Protein AF-0000000087668277 (afdb_homodimer)

Sequence (292 aa):
MLRWLLLSGVVLASAGPAYSAGRYYCAVDDGNVKLSLDVGFEEAAARKLNHFRGALIAKAAAVPSGFKTLMLDSSQLAHYWSYDGDLRLEVFARGEDQDAGKSFDLIIMSSAKDGTAPMSGSYVLTFDVPDAKPLELKGPLTCSVKMLRWLLLSGVVLASAGPAYSAGRYYCAVDDGNVKLSLDVGFEEAAARKLNHFRGALIAKAAAVPSGFKTLMLDSSQLAHYWSYDGDLRLEVFARGEDQDAGKSFDLIIMSSAKDGTAPMSGSYVLTFDVPDAKPLELKGPLTCSVK

Radius of gyration: 23.77 Å; Cα contacts (8 Å, |Δi|>4): 663; chains: 2; bounding box: 94×80×47 Å

Nearest PDB structures (foldseek):
  3szi-assembly4_G  TM=4.503E-01  e=4.150E-02  Shewanella denitrificans OS217
  3t2x-assembly1_B  TM=4.466E-01  e=5.123E-02  Shewanella denitrificans OS217
  3szi-assembly1_B  TM=4.646E-01  e=6.323E-02  Shewanella denitrificans OS217
  3szi-assembly4_G  TM=4.484E-01  e=4.280E-02  Shewanella denitrificans OS217
  3t2x-assembly1_B  TM=4.466E-01  e=4.510E-02  Shewanella denitrificans OS217

Structure (mmCIF, N/CA/C/O backbone):
data_AF-0000000087668277-model_v1
#
loop_
_entity.id
_entity.type
_entity.pdbx_description
1 polymer 'Uncharacterized protein'
#
loop_
_atom_site.group_PDB
_atom_site.id
_atom_site.type_symbol
_atom_site.label_atom_id
_atom_site.label_alt_id
_atom_site.label_comp_id
_atom_site.label_asym_id
_atom_site.label_entity_id
_atom_site.label_seq_id
_atom_site.pdbx_PDB_ins_code
_atom_site.Cartn_x
_atom_site.Cartn_y
_atom_site.Cartn_z
_atom_site.occupancy
_atom_site.B_iso_or_equiv
_atom_site.auth_seq_id
_atom_site.auth_comp_id
_atom_site.auth_asym_id
_atom_site.auth_atom_id
_atom_site.pdbx_PDB_model_num
ATOM 1 N N . MET A 1 1 ? 47.906 41.312 18.438 1 30.83 1 MET A N 1
ATOM 2 C CA . MET A 1 1 ? 46.938 41 17.375 1 30.83 1 MET A CA 1
ATOM 3 C C . MET A 1 1 ? 46.031 39.875 17.797 1 30.83 1 MET A C 1
ATOM 5 O O . MET A 1 1 ? 46.5 38.812 18.203 1 30.83 1 MET A O 1
ATOM 9 N N . LEU A 1 2 ? 44.875 40.219 18.375 1 35.84 2 LEU A N 1
ATOM 10 C CA . LEU A 1 2 ? 43.844 39.375 18.938 1 35.84 2 LEU A CA 1
ATOM 11 C C . LEU A 1 2 ? 43.25 38.469 17.875 1 35.84 2 LEU A C 1
ATOM 13 O O . LEU A 1 2 ? 42.812 38.938 16.828 1 35.84 2 LEU A O 1
ATOM 17 N N . ARG A 1 3 ? 43.812 37.188 17.656 1 43.59 3 ARG A N 1
ATOM 18 C CA . ARG A 1 3 ? 43.312 36.094 16.828 1 43.59 3 ARG A CA 1
ATOM 19 C C . ARG A 1 3 ? 41.844 35.875 17.078 1 43.59 3 ARG A C 1
ATOM 21 O O . ARG A 1 3 ? 41.438 35.531 18.188 1 43.59 3 ARG A O 1
ATOM 28 N N . TRP A 1 4 ? 40.906 36.656 16.453 1 35.38 4 TRP A N 1
ATOM 29 C CA . TRP A 1 4 ? 39.469 36.438 16.438 1 35.38 4 TRP A CA 1
ATOM 30 C C . TRP A 1 4 ? 39.125 34.969 16.156 1 35.38 4 TRP A C 1
ATOM 32 O O . TRP A 1 4 ? 39.531 34.438 15.109 1 35.38 4 TRP A O 1
ATOM 42 N N . LEU A 1 5 ? 39 34.156 17.172 1 40.38 5 LEU A N 1
ATOM 43 C CA . LEU A 1 5 ? 38.531 32.781 17.109 1 40.38 5 LEU A CA 1
ATOM 44 C C . LEU A 1 5 ? 37.125 32.719 16.516 1 40.38 5 LEU A C 1
ATOM 46 O O . LEU A 1 5 ? 36.188 33.281 17.062 1 40.38 5 LEU A O 1
ATOM 50 N N . LEU A 1 6 ? 36.969 32.781 15.211 1 40.5 6 LEU A N 1
ATOM 51 C CA . LEU A 1 6 ? 35.688 32.562 14.508 1 40.5 6 LEU A CA 1
ATOM 52 C C . LEU A 1 6 ? 35.062 31.25 14.914 1 40.5 6 LEU A C 1
ATOM 54 O O . LEU A 1 6 ? 35.625 30.172 14.734 1 40.5 6 LEU A O 1
ATOM 58 N N . LEU A 1 7 ? 34.25 31.266 15.992 1 40.28 7 LEU A N 1
ATOM 59 C CA . LEU A 1 7 ? 33.406 30.156 16.406 1 40.28 7 LEU A CA 1
ATOM 60 C C . LEU A 1 7 ? 32.406 29.812 15.32 1 40.28 7 LEU A C 1
ATOM 62 O O . LEU A 1 7 ? 31.547 30.625 14.969 1 40.28 7 LEU A O 1
ATOM 66 N N . SER A 1 8 ? 32.781 29.109 14.273 1 40.22 8 SER A N 1
ATOM 67 C CA . SER A 1 8 ? 31.859 28.547 13.273 1 40.22 8 SER A CA 1
ATOM 68 C C . SER A 1 8 ? 30.75 27.734 13.93 1 40.22 8 SER A C 1
ATOM 70 O O . SER A 1 8 ? 31.031 26.766 14.633 1 40.22 8 SER A O 1
ATOM 72 N N . GLY A 1 9 ? 29.703 28.344 14.445 1 39.03 9 GLY A N 1
ATOM 73 C CA . GLY A 1 9 ? 28.531 27.656 14.953 1 39.03 9 GLY A CA 1
ATOM 74 C C . GLY A 1 9 ? 27.922 26.688 13.953 1 39.03 9 GLY A C 1
ATOM 75 O O . GLY A 1 9 ? 27.547 27.094 12.852 1 39.03 9 GLY A O 1
ATOM 76 N N . VAL A 1 10 ? 28.297 25.406 13.953 1 40.84 10 VAL A N 1
ATOM 77 C CA . VAL A 1 10 ? 27.688 24.312 13.195 1 40.84 10 VAL A CA 1
ATOM 78 C C . VAL A 1 10 ? 26.188 24.281 13.445 1 40.84 10 VAL A C 1
ATOM 80 O O . VAL A 1 10 ? 25.734 24.062 14.57 1 40.84 10 VAL A O 1
ATOM 83 N N . VAL A 1 11 ? 25.422 25.141 12.781 1 42.03 11 VAL A N 1
ATOM 84 C CA . VAL A 1 11 ? 23.969 25.016 12.812 1 42.03 11 VAL A CA 1
ATOM 85 C C . VAL A 1 11 ? 23.562 23.578 12.516 1 42.03 11 VAL A C 1
ATOM 87 O O . VAL A 1 11 ? 23.828 23.062 11.422 1 42.03 11 VAL A O 1
ATOM 90 N N . LEU A 1 12 ? 23.375 22.75 13.586 1 39.91 12 LEU A N 1
ATOM 91 C CA . LEU A 1 12 ? 22.75 21.438 13.477 1 39.91 12 LEU A CA 1
ATOM 92 C C . LEU A 1 12 ? 21.312 21.562 12.977 1 39.91 12 LEU A C 1
ATOM 94 O O . LEU A 1 12 ? 20.438 22.016 13.711 1 39.91 12 LEU A O 1
ATOM 98 N N . ALA A 1 13 ? 21.062 21.906 11.734 1 37.22 13 ALA A N 1
ATOM 99 C CA . ALA A 1 13 ? 19.734 21.766 11.172 1 37.22 13 ALA A CA 1
ATOM 100 C C . ALA A 1 13 ? 19.109 20.422 11.562 1 37.22 13 ALA A C 1
ATOM 102 O O . ALA A 1 13 ? 19.672 19.359 11.297 1 37.22 13 ALA A O 1
ATOM 103 N N . SER A 1 14 ? 18.328 20.406 12.625 1 30.69 14 SER A N 1
ATOM 104 C CA . SER A 1 14 ? 17.562 19.234 13.047 1 30.69 14 SER A CA 1
ATOM 105 C C . SER A 1 14 ? 16.797 18.609 11.883 1 30.69 14 SER A C 1
ATOM 107 O O . SER A 1 14 ? 15.992 19.281 11.242 1 30.69 14 SER A O 1
ATOM 109 N N . ALA A 1 15 ? 17.438 17.844 11.016 1 36.59 15 ALA A N 1
ATOM 110 C CA . ALA A 1 15 ? 16.75 17.062 10 1 36.59 15 ALA A CA 1
ATOM 111 C C . ALA A 1 15 ? 15.5 16.391 10.578 1 36.59 15 ALA A C 1
ATOM 113 O O . ALA A 1 15 ? 15.578 15.734 11.617 1 36.59 15 ALA A O 1
ATOM 114 N N . GLY A 1 16 ? 14.398 16.969 10.523 1 34.5 16 GLY A N 1
ATOM 115 C CA . GLY A 1 16 ? 13.164 16.297 10.875 1 34.5 16 GLY A CA 1
ATOM 116 C C . GLY A 1 16 ? 13.18 14.805 10.562 1 34.5 16 GLY A C 1
ATOM 117 O O . GLY A 1 16 ? 14.047 14.336 9.82 1 34.5 16 GLY A O 1
ATOM 118 N N . PRO A 1 17 ? 12.633 13.984 11.312 1 35.31 17 PRO A N 1
ATOM 119 C CA . PRO A 1 17 ? 12.68 12.539 11.078 1 35.31 17 PRO A CA 1
ATOM 120 C C . PRO A 1 17 ? 12.57 12.18 9.594 1 35.31 17 PRO A C 1
ATOM 122 O O . PRO A 1 17 ? 11.57 12.5 8.945 1 35.31 17 PRO A O 1
ATOM 125 N N . ALA A 1 18 ? 13.648 12.352 8.812 1 40.97 18 ALA A N 1
ATOM 126 C CA . ALA A 1 18 ? 13.766 11.836 7.453 1 40.97 18 ALA A CA 1
ATOM 127 C C . ALA A 1 18 ? 13.219 10.414 7.352 1 40.97 18 ALA A C 1
ATOM 129 O O . ALA A 1 18 ? 13.664 9.523 8.07 1 40.97 18 ALA A O 1
ATOM 130 N N . TYR A 1 19 ? 11.961 10.234 7.227 1 44.16 19 TYR A N 1
ATOM 131 C CA . TYR A 1 19 ? 11.555 8.875 6.895 1 44.16 19 TYR A CA 1
ATOM 132 C C . TYR A 1 19 ? 12.5 8.258 5.871 1 44.16 19 TYR A C 1
ATOM 134 O O . TYR A 1 19 ? 12.867 8.906 4.887 1 44.16 19 TYR A O 1
ATOM 142 N N . SER A 1 20 ? 13.625 7.84 6.219 1 47.94 20 SER A N 1
ATOM 143 C CA . SER A 1 20 ? 14.68 7.262 5.395 1 47.94 20 SER A CA 1
ATOM 144 C C . SER A 1 20 ? 14.117 6.672 4.105 1 47.94 20 SER A C 1
ATOM 146 O O . SER A 1 20 ? 13.047 6.055 4.117 1 47.94 20 SER A O 1
ATOM 148 N N . ALA A 1 21 ? 14.359 7.238 2.918 1 58.09 21 ALA A N 1
ATOM 149 C CA . ALA A 1 21 ? 14.289 6.641 1.588 1 58.09 21 ALA A CA 1
ATOM 150 C C . ALA A 1 21 ? 14.703 5.172 1.622 1 58.09 21 ALA A C 1
ATOM 152 O O . ALA A 1 21 ? 15.859 4.859 1.91 1 58.09 21 ALA A O 1
ATOM 153 N N . GLY A 1 22 ? 13.844 4.219 2.107 1 76.25 22 GLY A N 1
ATOM 154 C CA . GLY A 1 22 ? 14.328 2.865 2.34 1 76.25 22 GLY A CA 1
ATOM 155 C C . GLY A 1 22 ? 14.391 2.031 1.075 1 76.25 22 GLY A C 1
ATOM 156 O O . GLY A 1 22 ? 13.633 2.26 0.133 1 76.25 22 GLY A O 1
ATOM 157 N N . ARG A 1 23 ? 15.617 1.559 0.802 1 88.25 23 ARG A N 1
ATOM 158 C CA . ARG A 1 23 ? 15.766 0.479 -0.168 1 88.25 23 ARG A CA 1
ATOM 159 C C . ARG A 1 23 ? 15.586 -0.882 0.494 1 88.25 23 ARG A C 1
ATOM 161 O O . ARG A 1 23 ? 16.219 -1.169 1.517 1 88.25 23 ARG A O 1
ATOM 168 N N . TYR A 1 24 ? 14.648 -1.627 -0.071 1 92.88 24 TYR A N 1
ATOM 169 C CA . TYR A 1 24 ? 14.328 -2.932 0.493 1 92.88 24 TYR A CA 1
ATOM 170 C C . TYR A 1 24 ? 14.805 -4.055 -0.424 1 92.88 24 TYR A C 1
ATOM 172 O O . TYR A 1 24 ? 14.727 -3.938 -1.648 1 92.88 24 TYR A O 1
ATOM 180 N N . TYR A 1 25 ? 15.32 -5.082 0.207 1 95.75 25 TYR A N 1
ATOM 181 C CA . TYR A 1 25 ? 15.625 -6.336 -0.478 1 95.75 25 TYR A CA 1
ATOM 182 C C . TYR A 1 25 ? 14.836 -7.492 0.125 1 95.75 25 TYR A C 1
ATOM 184 O O . TYR A 1 25 ? 14.867 -7.703 1.34 1 95.75 25 TYR A O 1
ATOM 192 N N . CYS A 1 26 ? 14.125 -8.211 -0.672 1 97.25 26 CYS A N 1
ATOM 193 C CA . CYS A 1 26 ? 13.344 -9.352 -0.212 1 97.25 26 CYS A CA 1
ATOM 194 C C . CYS A 1 26 ? 13.727 -10.617 -0.972 1 97.25 26 CYS A C 1
ATOM 196 O O . CYS A 1 26 ? 13.977 -10.57 -2.178 1 97.25 26 CYS A O 1
ATOM 198 N N . ALA A 1 27 ? 13.68 -11.719 -0.244 1 98.25 27 ALA A N 1
ATOM 199 C CA . ALA A 1 27 ? 14.078 -12.945 -0.922 1 98.25 27 ALA A CA 1
ATOM 200 C C . ALA A 1 27 ? 13.469 -14.172 -0.246 1 98.25 27 ALA A C 1
ATOM 202 O O . ALA A 1 27 ? 13.211 -14.156 0.959 1 98.25 27 ALA A O 1
ATOM 203 N N . VAL A 1 28 ? 13.289 -15.18 -1.028 1 98.5 28 VAL A N 1
ATOM 204 C CA . VAL A 1 28 ? 12.906 -16.516 -0.564 1 98.5 28 VAL A CA 1
ATOM 205 C C . VAL A 1 28 ? 13.359 -17.562 -1.574 1 98.5 28 VAL A C 1
ATOM 207 O O . VAL A 1 28 ? 13.391 -17.297 -2.779 1 98.5 28 VAL A O 1
ATOM 210 N N . ASP A 1 29 ? 13.758 -18.688 -1.196 1 98.56 29 ASP A N 1
ATOM 211 C CA . ASP A 1 29 ? 13.984 -19.922 -1.945 1 98.56 29 ASP A CA 1
ATOM 212 C C . ASP A 1 29 ? 13.422 -21.125 -1.204 1 98.56 29 ASP A C 1
ATOM 214 O O . ASP A 1 29 ? 14.102 -21.719 -0.365 1 98.56 29 ASP A O 1
ATOM 218 N N . ASP A 1 30 ? 12.188 -21.422 -1.517 1 98.5 30 ASP A N 1
ATOM 219 C CA . ASP A 1 30 ? 11.516 -22.531 -0.832 1 98.5 30 ASP A CA 1
ATOM 220 C C . ASP A 1 30 ? 11.031 -23.578 -1.826 1 98.5 30 ASP A C 1
ATOM 222 O O . ASP A 1 30 ? 11.555 -23.672 -2.938 1 98.5 30 ASP A O 1
ATOM 226 N N . GLY A 1 31 ? 10.172 -24.422 -1.422 1 98.12 31 GLY A N 1
ATOM 227 C CA . GLY A 1 31 ? 9.703 -25.5 -2.273 1 98.12 31 GLY A CA 1
ATOM 228 C C . GLY A 1 31 ? 8.844 -25.016 -3.428 1 98.12 31 GLY A C 1
ATOM 229 O O . GLY A 1 31 ? 8.641 -25.75 -4.398 1 98.12 31 GLY A O 1
ATOM 230 N N . ASN A 1 32 ? 8.406 -23.766 -3.309 1 98.5 32 ASN A N 1
ATOM 231 C CA . ASN A 1 32 ? 7.477 -23.234 -4.301 1 98.5 32 ASN A CA 1
ATOM 232 C C . ASN A 1 32 ? 8.172 -22.297 -5.281 1 98.5 32 ASN A C 1
ATOM 234 O O . ASN A 1 32 ? 7.91 -22.344 -6.484 1 98.5 32 ASN A O 1
ATOM 238 N 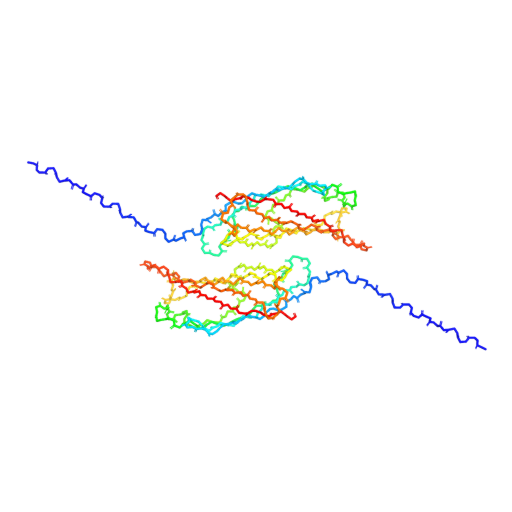N . VAL A 1 33 ? 9.016 -21.484 -4.734 1 98.62 33 VAL A N 1
ATOM 239 C CA . VAL A 1 33 ? 9.539 -20.438 -5.602 1 98.62 33 VAL A CA 1
ATOM 240 C C . VAL A 1 33 ? 10.969 -20.094 -5.184 1 98.62 33 VAL A C 1
ATOM 242 O O . VAL A 1 33 ? 11.383 -20.391 -4.062 1 98.62 33 VAL A O 1
ATOM 245 N N . LYS A 1 34 ? 11.734 -19.547 -6.074 1 98.81 34 LYS A N 1
ATOM 246 C CA . LYS A 1 34 ? 12.867 -18.672 -5.832 1 98.81 34 LYS A CA 1
ATOM 247 C C . LYS A 1 34 ? 12.547 -17.234 -6.242 1 98.81 34 LYS A C 1
ATOM 249 O O . LYS A 1 34 ? 12.164 -16.984 -7.387 1 98.81 34 LYS A O 1
ATOM 254 N N . LEU A 1 35 ? 12.656 -16.25 -5.336 1 98.81 35 LEU A N 1
ATOM 255 C CA . LEU A 1 35 ? 12.219 -14.883 -5.551 1 98.81 35 LEU A CA 1
ATOM 256 C C . LEU A 1 35 ? 13.234 -13.898 -4.98 1 98.81 35 LEU A C 1
ATOM 258 O O . LEU A 1 35 ? 13.742 -14.086 -3.869 1 98.81 35 LEU A O 1
ATOM 262 N N . SER A 1 36 ? 13.57 -12.961 -5.727 1 98.62 36 SER A N 1
ATOM 263 C CA . SER A 1 36 ? 14.375 -11.82 -5.285 1 98.62 36 SER A CA 1
ATOM 264 C C . SER A 1 36 ? 13.789 -10.508 -5.77 1 98.62 36 SER A C 1
ATOM 266 O O . SER A 1 36 ? 13.477 -10.352 -6.953 1 98.62 36 SER A O 1
ATOM 268 N N . LEU A 1 37 ? 13.617 -9.578 -4.848 1 98.38 37 LEU A N 1
ATOM 269 C CA . LEU A 1 37 ? 13.086 -8.25 -5.168 1 98.38 37 LEU A CA 1
ATOM 270 C C . LEU A 1 37 ? 13.984 -7.156 -4.602 1 98.38 37 LEU A C 1
ATOM 272 O O . LEU A 1 37 ? 14.508 -7.289 -3.49 1 98.38 37 LEU A O 1
ATOM 276 N N . ASP A 1 38 ? 14.156 -6.152 -5.332 1 97.5 38 ASP A N 1
ATOM 277 C CA . ASP A 1 38 ? 14.82 -4.91 -4.949 1 97.5 38 ASP A CA 1
ATOM 278 C C . ASP A 1 38 ? 13.922 -3.701 -5.203 1 97.5 38 ASP A C 1
ATOM 280 O O . ASP A 1 38 ? 13.539 -3.436 -6.348 1 97.5 38 ASP A O 1
ATOM 284 N N . VAL A 1 39 ? 13.578 -2.973 -4.113 1 95.94 39 VAL A N 1
ATOM 285 C CA . VAL A 1 39 ? 12.625 -1.873 -4.25 1 95.94 39 VAL A CA 1
ATOM 286 C C . VAL A 1 39 ? 13.094 -0.678 -3.424 1 95.94 39 VAL A C 1
ATOM 288 O O . VAL A 1 39 ? 13.586 -0.845 -2.305 1 95.94 39 VAL A O 1
ATOM 291 N N . GLY A 1 40 ? 12.938 0.465 -3.959 1 93.44 40 GLY A N 1
ATOM 292 C CA . GLY A 1 40 ? 13.367 1.686 -3.295 1 93.44 40 GLY A CA 1
ATOM 293 C C . GLY A 1 40 ? 12.352 2.809 -3.402 1 93.44 40 GLY A C 1
ATOM 294 O O . GLY A 1 40 ? 11.609 2.891 -4.383 1 93.44 40 GLY A O 1
ATOM 295 N N . PHE A 1 41 ? 12.32 3.646 -2.389 1 91.06 41 PHE A N 1
ATOM 296 C CA . PHE A 1 41 ? 11.367 4.746 -2.318 1 91.06 41 PHE A CA 1
ATOM 297 C C . PHE A 1 41 ? 12.07 6.062 -2.027 1 91.06 41 PHE A C 1
ATOM 299 O O . PHE A 1 41 ? 13.125 6.078 -1.384 1 91.06 41 PHE A O 1
ATOM 306 N N . GLU A 1 42 ? 11.414 7.094 -2.518 1 85.56 42 GLU A N 1
ATOM 307 C CA . GLU A 1 42 ? 11.898 8.43 -2.178 1 85.56 42 GLU A CA 1
ATOM 308 C C . GLU A 1 42 ? 11.617 8.758 -0.715 1 85.56 42 GLU A C 1
ATOM 310 O O . GLU A 1 42 ? 10.672 8.234 -0.122 1 85.56 42 GLU A O 1
ATOM 315 N N . GLU A 1 43 ? 12.406 9.633 -0.148 1 74.94 43 GLU A N 1
ATOM 316 C CA . GLU A 1 43 ? 12.25 10.062 1.239 1 74.94 43 GLU A CA 1
ATOM 317 C C . GLU A 1 43 ? 11.133 11.086 1.377 1 74.94 43 GLU A C 1
ATOM 319 O O . GLU A 1 43 ? 10.555 11.234 2.455 1 74.94 43 GLU A O 1
ATOM 324 N N . ALA A 1 44 ? 10.766 11.641 0.292 1 71.06 44 ALA A N 1
ATOM 325 C CA . ALA A 1 44 ? 9.805 12.742 0.326 1 71.06 44 ALA A CA 1
ATOM 326 C C . ALA A 1 44 ? 8.414 12.242 0.699 1 71.06 44 ALA A C 1
ATOM 328 O O . ALA A 1 44 ? 8.156 11.031 0.703 1 71.06 44 ALA A O 1
ATOM 329 N N . ALA A 1 45 ? 7.703 13.328 1.108 1 67.19 45 ALA A N 1
ATOM 330 C CA . ALA A 1 45 ? 6.273 13.055 1.266 1 67.19 45 ALA A CA 1
ATOM 331 C C . ALA A 1 45 ? 5.703 12.391 0.019 1 67.19 45 ALA A C 1
ATOM 333 O O . ALA A 1 45 ? 6.301 12.445 -1.057 1 67.19 45 ALA A O 1
ATOM 334 N N . ALA A 1 46 ? 4.828 11.359 0.152 1 70.88 46 ALA A N 1
ATOM 335 C CA . ALA A 1 46 ? 4.117 10.625 -0.891 1 70.88 46 ALA A CA 1
ATOM 336 C C . ALA A 1 46 ? 4.816 9.305 -1.204 1 70.88 46 ALA A C 1
ATOM 338 O O . ALA A 1 46 ? 4.258 8.445 -1.89 1 70.88 46 ALA A O 1
ATOM 339 N N . ARG A 1 47 ? 6.184 9.266 -0.729 1 80.56 47 ARG A N 1
ATOM 340 C CA . ARG A 1 47 ? 6.926 8.008 -0.76 1 80.56 47 ARG A CA 1
ATOM 341 C C . ARG A 1 47 ? 6.809 7.336 -2.125 1 80.56 47 ARG A C 1
ATOM 343 O O . ARG A 1 47 ? 6.473 6.152 -2.215 1 80.56 47 ARG A O 1
ATOM 350 N N . LYS A 1 48 ? 7.273 8.07 -3.158 1 85.75 48 LYS A N 1
ATOM 351 C CA . LYS A 1 48 ? 7.211 7.633 -4.547 1 85.75 48 LYS A CA 1
ATOM 352 C C . LYS A 1 48 ? 8.234 6.535 -4.824 1 85.75 48 LYS A C 1
ATOM 354 O O . LYS A 1 48 ? 9.352 6.57 -4.285 1 85.75 48 LYS A O 1
ATOM 359 N N . LEU A 1 49 ? 7.887 5.656 -5.609 1 90.5 49 LEU A N 1
ATOM 360 C CA . LEU A 1 49 ? 8.773 4.598 -6.066 1 90.5 49 LEU A CA 1
ATOM 361 C C . LEU A 1 49 ? 9.969 5.18 -6.82 1 90.5 49 LEU A C 1
ATOM 363 O O . LEU A 1 49 ? 9.805 6.062 -7.664 1 90.5 49 LEU A O 1
ATOM 367 N N . ASN A 1 50 ? 11.148 4.77 -6.508 1 90.5 50 ASN A N 1
ATOM 368 C CA . ASN A 1 50 ? 12.289 5.258 -7.266 1 90.5 50 ASN A CA 1
ATOM 369 C C . ASN A 1 50 ? 13.016 4.117 -7.98 1 90.5 50 ASN A C 1
ATOM 371 O O . ASN A 1 50 ? 13.82 4.355 -8.883 1 90.5 50 ASN A O 1
ATOM 375 N N . HIS A 1 51 ? 12.711 2.945 -7.508 1 92.5 51 HIS A N 1
ATOM 376 C CA . HIS A 1 51 ? 13.391 1.786 -8.07 1 92.5 51 HIS A CA 1
ATOM 377 C C . HIS A 1 51 ? 12.602 0.506 -7.816 1 92.5 51 HIS A C 1
ATOM 379 O O . HIS A 1 51 ? 12.047 0.316 -6.73 1 92.5 51 HIS A O 1
ATOM 385 N N . PHE A 1 52 ? 12.609 -0.33 -8.867 1 97.69 52 PHE A N 1
ATOM 386 C CA . PHE A 1 52 ? 12.07 -1.668 -8.648 1 97.69 52 PHE A CA 1
ATOM 387 C C . PHE A 1 52 ? 12.641 -2.652 -9.656 1 97.69 52 PHE A C 1
ATOM 389 O O . PHE A 1 52 ? 12.578 -2.418 -10.867 1 97.69 52 PHE A O 1
ATOM 396 N N . ARG A 1 53 ? 13.117 -3.736 -9.125 1 98.19 53 ARG A N 1
ATOM 397 C CA . ARG A 1 53 ? 13.586 -4.859 -9.938 1 98.19 53 ARG A CA 1
ATOM 398 C C . ARG A 1 53 ? 13.43 -6.176 -9.18 1 98.19 53 ARG A C 1
ATOM 400 O O . ARG A 1 53 ? 13.477 -6.203 -7.949 1 98.19 53 ARG A O 1
ATOM 407 N N . GLY A 1 54 ? 13.258 -7.266 -9.93 1 98.5 54 GLY A N 1
ATOM 408 C CA . GLY A 1 54 ? 13.18 -8.562 -9.281 1 98.5 54 GLY A CA 1
ATOM 409 C C . GLY A 1 54 ? 13.242 -9.727 -10.258 1 98.5 54 GLY A C 1
ATOM 410 O O . GLY A 1 54 ? 13.297 -9.523 -11.469 1 98.5 54 GLY A O 1
ATOM 411 N N . ALA A 1 55 ? 13.352 -10.875 -9.695 1 98.62 55 ALA A N 1
ATOM 412 C CA . ALA A 1 55 ? 13.305 -12.133 -10.438 1 98.62 55 ALA A CA 1
ATOM 413 C C . ALA A 1 55 ? 12.508 -13.195 -9.672 1 98.62 55 ALA A C 1
ATOM 415 O O . ALA A 1 55 ? 12.547 -13.242 -8.445 1 98.62 55 ALA A O 1
ATOM 416 N N . LEU A 1 56 ? 11.82 -13.992 -10.438 1 98.62 56 LEU A N 1
ATOM 417 C CA . LEU A 1 56 ? 10.992 -15.062 -9.875 1 98.62 56 LEU A CA 1
ATOM 418 C C . LEU A 1 56 ? 11.133 -16.344 -10.688 1 98.62 56 LEU A C 1
ATOM 420 O O . LEU A 1 56 ? 11.039 -16.312 -11.922 1 98.62 56 LEU A O 1
ATOM 424 N N . ILE A 1 57 ? 11.406 -17.406 -10.031 1 98.62 57 ILE A N 1
ATOM 425 C CA . ILE A 1 57 ? 11.32 -18.75 -10.586 1 98.62 57 ILE A CA 1
ATOM 426 C C . ILE A 1 57 ? 10.242 -19.547 -9.852 1 98.62 57 ILE A C 1
ATOM 428 O O . ILE A 1 57 ? 10.344 -19.766 -8.641 1 98.62 57 ILE A O 1
ATOM 432 N N . ALA A 1 58 ? 9.258 -19.906 -10.5 1 98.25 58 ALA A N 1
ATOM 433 C CA . ALA A 1 58 ? 8.219 -20.781 -9.938 1 98.25 58 ALA A CA 1
ATOM 434 C C . ALA A 1 58 ? 8.539 -22.25 -10.195 1 98.25 58 ALA A C 1
ATOM 436 O O . ALA A 1 58 ? 8.781 -22.641 -11.336 1 98.25 58 ALA A O 1
ATOM 437 N N . LYS A 1 59 ? 8.336 -23.094 -9.211 1 98.06 59 LYS A N 1
ATOM 438 C CA . LYS A 1 59 ? 8.883 -24.438 -9.297 1 98.06 59 LYS A CA 1
ATOM 439 C C . LYS A 1 59 ? 7.789 -25.469 -9.57 1 98.06 59 LYS A C 1
ATOM 441 O O . LYS A 1 59 ? 8.07 -26.594 -9.992 1 98.06 59 LYS A O 1
ATOM 446 N N . ALA A 1 60 ? 6.613 -25.125 -9.25 1 95.06 60 ALA A N 1
ATOM 447 C CA . ALA A 1 60 ? 5.52 -26.078 -9.406 1 95.06 60 ALA A CA 1
ATOM 448 C C . ALA A 1 60 ? 5.316 -26.438 -10.875 1 95.06 60 ALA A C 1
ATOM 450 O O . ALA A 1 60 ? 5.387 -25.578 -11.75 1 95.06 60 ALA A O 1
ATOM 451 N N . ALA A 1 61 ? 4.961 -27.703 -11.133 1 93.5 61 ALA A N 1
ATOM 452 C CA . ALA A 1 61 ? 4.773 -28.219 -12.484 1 93.5 61 ALA A CA 1
ATOM 453 C C . ALA A 1 61 ? 3.551 -27.578 -13.148 1 93.5 61 ALA A C 1
ATOM 455 O O . ALA A 1 61 ? 3.523 -27.391 -14.367 1 93.5 61 ALA A O 1
ATOM 456 N N . ALA A 1 62 ? 2.619 -27.188 -12.32 1 93.06 62 ALA A N 1
ATOM 457 C CA . ALA A 1 62 ? 1.339 -26.688 -12.82 1 93.06 62 ALA A CA 1
ATOM 458 C C . ALA A 1 62 ? 1.454 -25.25 -13.305 1 93.06 62 ALA A C 1
ATOM 460 O O . ALA A 1 62 ? 0.546 -24.734 -13.961 1 93.06 62 ALA A O 1
ATOM 461 N N . VAL A 1 63 ? 2.574 -24.625 -13.102 1 94.25 63 VAL A N 1
ATOM 462 C CA . VAL A 1 63 ? 2.768 -23.234 -13.508 1 94.25 63 VAL A CA 1
ATOM 463 C C . VAL A 1 63 ? 2.904 -23.156 -15.023 1 94.25 63 VAL A C 1
ATOM 465 O O . VAL A 1 63 ? 3.66 -23.922 -15.625 1 94.25 63 VAL A O 1
ATOM 468 N N . PRO A 1 64 ? 2.146 -22.234 -15.602 1 92.06 64 PRO A N 1
ATOM 469 C CA . PRO A 1 64 ? 2.305 -22.062 -17.047 1 92.06 64 PRO A CA 1
ATOM 470 C C . PRO A 1 64 ? 3.742 -21.75 -17.453 1 92.06 64 PRO A C 1
ATOM 472 O O . PRO A 1 64 ? 4.441 -21.016 -16.734 1 92.06 64 PRO A O 1
ATOM 475 N N . SER A 1 65 ? 4.133 -22.266 -18.609 1 90.81 65 SER A N 1
ATOM 476 C CA . SER A 1 65 ? 5.527 -22.219 -19.016 1 90.81 65 SER A CA 1
ATOM 477 C C . SER A 1 65 ? 6.039 -20.781 -19.109 1 90.81 65 SER A C 1
ATOM 479 O O . SER A 1 65 ? 7.184 -20.5 -18.75 1 90.81 65 SER A O 1
ATOM 481 N N . GLY A 1 66 ? 5.211 -19.812 -19.547 1 92.69 66 GLY A N 1
ATOM 482 C CA . GLY A 1 66 ? 5.613 -18.422 -19.703 1 92.69 66 GLY A CA 1
ATOM 483 C C . GLY A 1 66 ? 5.84 -17.719 -18.375 1 92.69 66 GLY A C 1
ATOM 484 O O . GLY A 1 66 ? 6.414 -16.625 -18.344 1 92.69 66 GLY A O 1
ATOM 485 N N . PHE A 1 67 ? 5.441 -18.391 -17.312 1 95.5 67 PHE A N 1
ATOM 486 C CA . PHE A 1 67 ? 5.543 -17.75 -16 1 95.5 67 PHE A CA 1
ATOM 487 C C . PHE A 1 67 ? 6.555 -18.469 -15.117 1 95.5 67 PHE A C 1
ATOM 489 O O . PHE A 1 67 ? 6.703 -18.141 -13.938 1 95.5 67 PHE A O 1
ATOM 496 N N . LYS A 1 68 ? 7.211 -19.438 -15.664 1 96.31 68 LYS A N 1
ATOM 497 C CA . LYS A 1 68 ? 8.141 -20.234 -14.859 1 96.31 68 LYS A CA 1
ATOM 498 C C . LYS A 1 68 ? 9.328 -19.391 -14.406 1 96.31 68 LYS A C 1
ATOM 500 O O . LYS A 1 68 ? 9.82 -19.547 -13.289 1 96.31 68 LYS A O 1
ATOM 505 N N . THR A 1 69 ? 9.82 -18.562 -15.266 1 96.94 69 THR A N 1
ATOM 506 C CA . THR A 1 69 ? 10.891 -17.625 -14.945 1 96.94 69 THR A CA 1
ATOM 507 C C . THR A 1 69 ? 10.516 -16.203 -15.375 1 96.94 69 THR A C 1
ATOM 509 O O . THR A 1 69 ? 10.273 -15.953 -16.562 1 96.94 69 THR A O 1
ATOM 512 N N . LEU A 1 70 ? 10.523 -15.281 -14.43 1 96.75 70 LEU A N 1
ATOM 513 C CA . LEU A 1 70 ? 10.102 -13.914 -14.695 1 96.75 70 LEU A CA 1
ATOM 514 C C . LEU A 1 70 ? 11.156 -12.914 -14.227 1 96.75 70 LEU A C 1
ATOM 516 O O . LEU A 1 70 ? 11.68 -13.039 -13.117 1 96.75 70 LEU A O 1
ATOM 520 N N . MET A 1 71 ? 11.43 -11.992 -15.133 1 97.69 71 MET A N 1
ATOM 521 C CA . MET A 1 71 ? 12.109 -10.773 -14.719 1 97.69 71 MET A CA 1
ATOM 522 C C . MET A 1 71 ? 11.109 -9.648 -14.484 1 97.69 71 MET A C 1
ATOM 524 O O . MET A 1 71 ? 10.305 -9.336 -15.352 1 97.69 71 MET A O 1
ATOM 528 N N . LEU A 1 72 ? 11.25 -9.125 -13.312 1 98.06 72 LEU A N 1
ATOM 529 C CA . LEU A 1 72 ? 10.242 -8.156 -12.883 1 98.06 72 LEU A CA 1
ATOM 530 C C . LEU A 1 72 ? 10.805 -6.742 -12.898 1 98.06 72 LEU A C 1
ATOM 532 O O . LEU A 1 72 ? 11.961 -6.527 -12.516 1 98.06 72 LEU A O 1
ATOM 536 N N . ASP A 1 73 ? 9.945 -5.906 -13.32 1 97.25 73 ASP A N 1
ATOM 537 C CA . ASP A 1 73 ? 10.32 -4.496 -13.273 1 97.25 73 ASP A CA 1
ATOM 538 C C . ASP A 1 73 ? 9.125 -3.619 -12.914 1 97.25 73 ASP A C 1
ATOM 540 O O . ASP A 1 73 ? 8.055 -4.125 -12.57 1 97.25 73 ASP A O 1
ATOM 544 N N . SER A 1 74 ? 9.32 -2.285 -12.992 1 95.62 74 SER A N 1
ATOM 545 C CA . SER A 1 74 ? 8.344 -1.333 -12.461 1 95.62 74 SER A CA 1
ATOM 546 C C . SER A 1 74 ? 7.043 -1.37 -13.258 1 95.62 74 SER A C 1
ATOM 548 O O . SER A 1 74 ? 5.992 -0.973 -12.758 1 95.62 74 SER A O 1
ATOM 550 N N . SER A 1 75 ? 7.102 -1.791 -14.516 1 94.38 75 SER A N 1
ATOM 551 C CA . SER A 1 75 ? 5.895 -1.831 -15.336 1 94.38 75 SER A CA 1
ATOM 552 C C . SER A 1 75 ? 4.887 -2.838 -14.789 1 94.38 75 SER A C 1
ATOM 554 O O . SER A 1 75 ? 3.689 -2.74 -15.062 1 94.38 75 SER A O 1
ATOM 556 N N . GLN A 1 76 ? 5.387 -3.736 -13.977 1 95.56 76 GLN A N 1
ATOM 557 C CA . GLN A 1 76 ? 4.496 -4.766 -13.445 1 95.56 76 GLN A CA 1
ATOM 558 C C . GLN A 1 76 ? 4.117 -4.469 -12 1 95.56 76 GLN A C 1
ATOM 560 O O . GLN A 1 76 ? 3.281 -5.164 -11.422 1 95.56 76 GLN A O 1
ATOM 565 N N . LEU A 1 77 ? 4.719 -3.549 -11.414 1 95.88 77 LEU A N 1
ATOM 566 C CA . LEU A 1 77 ? 4.395 -3.186 -10.039 1 95.88 77 LEU A CA 1
ATOM 567 C C . LEU A 1 77 ? 3.082 -2.408 -9.984 1 95.88 77 LEU A C 1
ATOM 569 O O . LEU A 1 77 ? 3.062 -1.195 -10.195 1 95.88 77 LEU A O 1
ATOM 573 N N . ALA A 1 78 ? 2.057 -3.078 -9.609 1 93 78 ALA A N 1
ATOM 574 C CA . ALA A 1 78 ? 0.713 -2.508 -9.641 1 93 78 ALA A CA 1
ATOM 575 C C . ALA A 1 78 ? 0.488 -1.563 -8.461 1 93 78 ALA A C 1
ATOM 577 O O . ALA A 1 78 ? -0.083 -0.482 -8.625 1 93 78 ALA A O 1
ATOM 578 N N . HIS A 1 79 ? 0.833 -2.027 -7.289 1 92.06 79 HIS A N 1
ATOM 579 C CA . HIS A 1 79 ? 0.687 -1.227 -6.078 1 92.06 79 HIS A CA 1
ATOM 580 C C . HIS A 1 79 ? 1.88 -1.411 -5.148 1 92.06 79 HIS A C 1
ATOM 582 O O . HIS A 1 79 ? 2.488 -2.482 -5.117 1 92.06 79 HIS A O 1
ATOM 588 N N . TYR A 1 80 ? 2.055 -0.321 -4.332 1 93.44 80 TYR A N 1
ATOM 589 C CA . TYR A 1 80 ? 3.129 -0.386 -3.35 1 93.44 80 TYR A CA 1
ATOM 590 C C . TYR A 1 80 ? 2.842 0.529 -2.166 1 93.44 80 TYR A C 1
ATOM 592 O O . TYR A 1 80 ? 2.121 1.521 -2.301 1 93.44 80 TYR A O 1
ATOM 600 N N . TRP A 1 81 ? 3.465 0.138 -1.13 1 92.19 81 TRP A N 1
ATOM 601 C CA . TRP A 1 81 ? 3.359 0.905 0.107 1 92.19 81 TRP A CA 1
A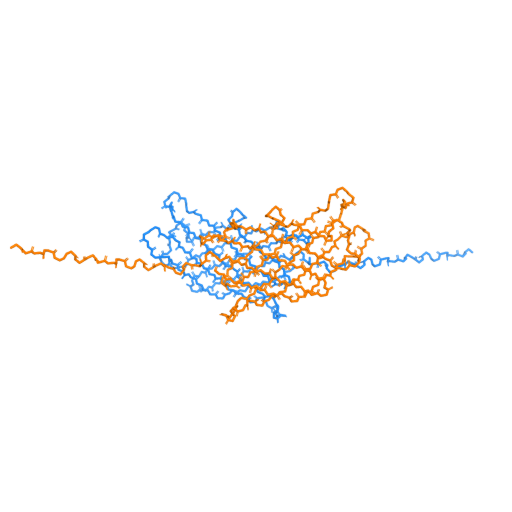TOM 602 C C . TRP A 1 81 ? 4.609 0.728 0.965 1 92.19 81 TRP A C 1
ATOM 604 O O . TRP A 1 81 ? 5.098 -0.392 1.135 1 92.19 81 TRP A O 1
ATOM 614 N N . SER A 1 82 ? 5.086 1.854 1.464 1 90.88 82 SER A N 1
ATOM 615 C CA . SER A 1 82 ? 6.145 1.809 2.467 1 90.88 82 SER A CA 1
ATOM 616 C C . SER A 1 82 ? 5.984 2.924 3.494 1 90.88 82 SER A C 1
ATOM 618 O O . SER A 1 82 ? 5.984 4.105 3.141 1 90.88 82 SER A O 1
ATOM 620 N N . TYR A 1 83 ? 5.82 2.518 4.645 1 90.06 83 TYR A N 1
ATOM 621 C CA . TYR A 1 83 ? 5.746 3.486 5.73 1 90.06 83 TYR A CA 1
ATOM 622 C C . TYR A 1 83 ? 6.043 2.826 7.07 1 90.06 83 TYR A C 1
ATOM 624 O O . TYR A 1 83 ? 5.512 1.755 7.375 1 90.06 83 TYR A O 1
ATOM 632 N N . ASP A 1 84 ? 6.961 3.416 7.875 1 86.56 84 ASP A N 1
ATOM 633 C CA . ASP A 1 84 ? 7.262 3.012 9.242 1 86.56 84 ASP A CA 1
ATOM 634 C C . ASP A 1 84 ? 7.582 1.521 9.32 1 86.56 84 ASP A C 1
ATOM 636 O O . ASP A 1 84 ? 7.043 0.805 10.164 1 86.56 84 ASP A O 1
ATOM 640 N N . GLY A 1 85 ? 8.32 1.022 8.367 1 86.06 85 GLY A N 1
ATOM 641 C CA . GLY A 1 85 ? 8.82 -0.343 8.398 1 86.06 85 GLY A CA 1
ATOM 642 C C . GLY A 1 85 ? 7.859 -1.345 7.785 1 86.06 85 GLY A C 1
ATOM 643 O O . GLY A 1 85 ? 8.125 -2.549 7.785 1 86.06 85 GLY A O 1
ATOM 644 N N . ASP A 1 86 ? 6.766 -0.83 7.363 1 90.5 86 ASP A N 1
ATOM 645 C CA . ASP A 1 86 ? 5.805 -1.682 6.664 1 90.5 86 ASP A CA 1
ATOM 646 C C . ASP A 1 86 ? 6.012 -1.62 5.152 1 90.5 86 ASP A C 1
ATOM 648 O O . ASP A 1 86 ? 6.105 -0.534 4.578 1 90.5 86 ASP A O 1
ATOM 652 N N . LEU A 1 87 ? 6.133 -2.758 4.594 1 93.69 87 LEU A N 1
ATOM 653 C CA . LEU A 1 87 ? 6.297 -2.867 3.146 1 93.69 87 LEU A CA 1
ATOM 654 C C . LEU A 1 87 ? 5.188 -3.721 2.539 1 93.69 87 LEU A C 1
ATOM 656 O O . LEU A 1 87 ? 4.91 -4.82 3.023 1 93.69 87 LEU A O 1
ATOM 660 N N . ARG A 1 88 ? 4.496 -3.191 1.517 1 95.19 88 ARG A N 1
ATOM 661 C CA . ARG A 1 88 ? 3.506 -3.918 0.728 1 95.19 88 ARG A CA 1
ATOM 662 C C . ARG A 1 88 ? 3.768 -3.752 -0.766 1 95.19 88 ARG A C 1
ATOM 664 O O . ARG A 1 88 ? 3.908 -2.631 -1.256 1 95.19 88 ARG A O 1
ATOM 671 N N . LEU A 1 89 ? 3.824 -4.844 -1.436 1 96.62 89 LEU A N 1
ATOM 672 C CA . LEU A 1 89 ? 4.004 -4.828 -2.883 1 96.62 89 LEU A CA 1
ATOM 673 C C . LEU A 1 89 ? 2.982 -5.73 -3.568 1 96.62 89 LEU A C 1
ATOM 675 O O . LEU A 1 89 ? 2.686 -6.82 -3.08 1 96.62 89 LEU A O 1
ATOM 679 N N . GLU A 1 90 ? 2.465 -5.242 -4.652 1 96.38 90 GLU A N 1
ATOM 680 C CA . GLU A 1 90 ? 1.678 -6.082 -5.551 1 96.38 90 GLU A CA 1
ATOM 681 C C . GLU A 1 90 ? 2.223 -6.023 -6.977 1 96.38 90 GLU A C 1
ATOM 683 O O . GLU A 1 90 ? 2.256 -4.957 -7.594 1 96.38 90 GLU A O 1
ATOM 688 N N . VAL A 1 91 ? 2.641 -7.117 -7.48 1 97.19 91 VAL A N 1
ATOM 689 C CA . VAL A 1 91 ? 3.158 -7.254 -8.836 1 97.19 91 VAL A CA 1
ATOM 690 C C . VAL A 1 91 ? 2.176 -8.055 -9.688 1 97.19 91 VAL A C 1
ATOM 692 O O . VAL A 1 91 ? 1.771 -9.156 -9.312 1 97.19 91 VAL A O 1
ATOM 695 N N . PHE A 1 92 ? 1.808 -7.449 -10.76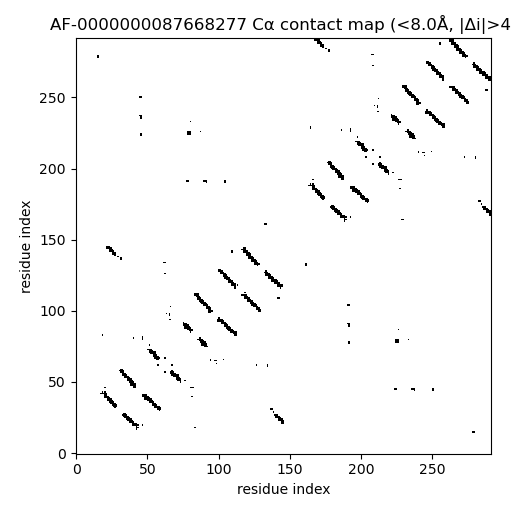6 1 95.62 92 PHE A N 1
ATOM 696 C CA . PHE A 1 92 ? 0.772 -8.062 -11.594 1 95.62 92 PHE A CA 1
ATOM 697 C C . PHE A 1 92 ? 1.13 -7.965 -13.07 1 95.62 92 PHE A C 1
ATOM 699 O O . PHE A 1 92 ? 1.589 -6.918 -13.539 1 95.62 92 PHE A O 1
ATOM 706 N N . ALA A 1 93 ? 0.953 -9.141 -13.742 1 92.69 93 ALA A N 1
ATOM 707 C CA . ALA A 1 93 ? 1.103 -9.062 -15.195 1 92.69 93 ALA A CA 1
ATOM 708 C C . ALA A 1 93 ? 0.208 -10.078 -15.898 1 92.69 93 ALA A C 1
ATOM 710 O O . ALA A 1 93 ? -0.18 -11.094 -15.305 1 92.69 93 ALA A O 1
ATOM 711 N N . ARG A 1 94 ? -0.044 -9.727 -17.109 1 92.56 94 ARG A N 1
ATOM 712 C CA . ARG A 1 94 ? -0.758 -10.641 -18 1 92.56 94 ARG A CA 1
ATOM 713 C C . ARG A 1 94 ? 0.197 -11.312 -18.984 1 92.56 94 ARG A C 1
ATOM 715 O O . ARG A 1 94 ? 1.194 -10.711 -19.391 1 92.56 94 ARG A O 1
ATOM 722 N N . GLY A 1 95 ? -0.177 -12.5 -19.281 1 91.75 95 GLY A N 1
ATOM 723 C CA . GLY A 1 95 ? 0.627 -13.234 -20.25 1 91.75 95 GLY A CA 1
ATOM 724 C C . GLY A 1 95 ? 0.467 -12.719 -21.672 1 91.75 95 GLY A C 1
ATOM 725 O O . GLY A 1 95 ? -0.545 -12.102 -22 1 91.75 95 GLY A O 1
ATOM 726 N N . GLU A 1 96 ? 1.58 -12.953 -22.438 1 88 96 GLU A N 1
ATOM 727 C CA . GLU A 1 96 ? 1.549 -12.633 -23.859 1 88 96 GLU A CA 1
ATOM 728 C C . GLU A 1 96 ? 1.578 -13.898 -24.703 1 88 96 GLU A C 1
ATOM 730 O O . GLU A 1 96 ? 1.859 -14.984 -24.203 1 88 96 GLU A O 1
ATOM 735 N N . ASP A 1 97 ? 1.174 -13.711 -25.906 1 89.25 97 ASP A N 1
ATOM 736 C CA . ASP A 1 97 ? 1.27 -14.75 -26.922 1 89.25 97 ASP A CA 1
ATOM 737 C C . ASP A 1 97 ? 0.583 -16.031 -26.469 1 89.25 97 ASP A C 1
ATOM 739 O O . ASP A 1 97 ? -0.621 -16.047 -26.203 1 89.25 97 ASP A O 1
ATOM 743 N N . GLN A 1 98 ? 1.447 -17.094 -26.25 1 86.31 98 GLN A N 1
ATOM 744 C CA . GLN A 1 98 ? 0.901 -18.406 -25.891 1 86.31 98 GLN A CA 1
ATOM 745 C C . GLN A 1 98 ? 0.253 -18.375 -24.516 1 86.31 98 GLN A C 1
ATOM 747 O O . GLN A 1 98 ? -0.576 -19.219 -24.188 1 86.31 98 GLN A O 1
ATOM 752 N N . ASP A 1 99 ? 0.603 -17.422 -23.75 1 89.75 99 ASP A N 1
ATOM 753 C CA . ASP A 1 99 ? 0.057 -17.312 -22.391 1 89.75 99 ASP A CA 1
ATOM 754 C C . ASP A 1 99 ? -0.992 -16.203 -22.312 1 89.75 99 ASP A C 1
ATOM 756 O O . ASP A 1 99 ? -1.309 -15.719 -21.234 1 89.75 99 ASP A O 1
ATOM 760 N N . ALA A 1 100 ? -1.542 -15.922 -23.516 1 89.56 100 ALA A N 1
ATOM 761 C CA . ALA A 1 100 ? -2.605 -14.922 -23.531 1 89.56 100 ALA A CA 1
ATOM 762 C C . ALA A 1 100 ? -3.781 -15.352 -22.656 1 89.56 100 ALA A C 1
ATOM 764 O O . ALA A 1 100 ? -4.176 -16.516 -22.672 1 89.56 100 ALA A O 1
ATOM 765 N N . GLY A 1 101 ? -4.371 -14.43 -21.844 1 92.31 101 GLY A N 1
ATOM 766 C CA . GLY A 1 101 ? -5.488 -14.711 -20.953 1 92.31 101 GLY A CA 1
ATOM 767 C C . GLY A 1 101 ? -5.051 -15.148 -19.562 1 92.31 101 GLY A C 1
ATOM 768 O O . GLY A 1 101 ? -5.852 -15.156 -18.625 1 92.31 101 GLY A O 1
ATOM 769 N N . LYS A 1 102 ? -3.814 -15.555 -19.469 1 94.81 102 LYS A N 1
ATOM 770 C CA . LYS A 1 102 ? -3.266 -15.945 -18.188 1 94.81 102 LYS A CA 1
ATOM 771 C C . LYS A 1 102 ? -2.648 -14.742 -17.469 1 94.81 102 LYS A C 1
ATOM 773 O O . LYS A 1 102 ? -2.301 -13.75 -18.094 1 94.81 102 LYS A O 1
ATOM 778 N N . SER A 1 103 ? -2.635 -14.805 -16.141 1 95.19 103 SER A N 1
ATOM 779 C CA . SER A 1 103 ? -2.012 -13.734 -15.383 1 95.19 103 SER A CA 1
ATOM 780 C C . SER A 1 103 ? -1.386 -14.266 -14.094 1 95.19 103 SER A C 1
ATOM 782 O O . SER A 1 103 ? -1.675 -15.383 -13.672 1 95.19 103 SER A O 1
ATOM 784 N N . PHE A 1 104 ? -0.546 -13.484 -13.617 1 95.38 104 PHE A N 1
ATOM 785 C CA . PHE A 1 104 ? -0.109 -13.758 -12.258 1 95.38 104 PHE A CA 1
ATOM 786 C C . PHE A 1 104 ? -0.257 -12.516 -11.383 1 95.38 104 PHE A C 1
ATOM 788 O O . PHE A 1 104 ? -0.317 -11.398 -11.891 1 95.38 104 PHE A O 1
ATOM 795 N N . ASP A 1 105 ? -0.352 -12.773 -10.133 1 96.19 105 ASP A N 1
ATOM 796 C CA . ASP A 1 105 ? -0.403 -11.758 -9.078 1 96.19 105 ASP A CA 1
ATOM 797 C C . ASP A 1 105 ? 0.48 -12.148 -7.895 1 96.19 105 ASP A C 1
ATOM 799 O O . ASP A 1 105 ? 0.302 -13.219 -7.309 1 96.19 105 ASP A O 1
ATOM 803 N N . LEU A 1 106 ? 1.411 -11.328 -7.582 1 97.62 106 LEU A N 1
ATOM 804 C CA . LEU A 1 106 ? 2.322 -11.539 -6.465 1 97.62 106 LEU A CA 1
ATOM 805 C C . LEU A 1 106 ? 2.125 -10.461 -5.395 1 97.62 106 LEU A C 1
ATOM 807 O O . LEU A 1 106 ? 2.281 -9.273 -5.668 1 97.62 106 LEU A O 1
ATOM 811 N N . ILE A 1 107 ? 1.817 -10.906 -4.211 1 97.44 107 ILE A N 1
ATOM 812 C CA . ILE A 1 107 ? 1.646 -10.023 -3.066 1 97.44 107 ILE A CA 1
ATOM 813 C C . ILE A 1 107 ? 2.773 -10.25 -2.062 1 97.44 107 ILE A C 1
ATOM 815 O O . ILE A 1 107 ? 3.061 -11.391 -1.693 1 97.44 107 ILE A O 1
ATOM 819 N N . ILE A 1 108 ? 3.414 -9.172 -1.696 1 97.56 108 ILE A N 1
ATOM 820 C CA . ILE A 1 108 ? 4.438 -9.195 -0.656 1 97.56 108 ILE A CA 1
ATOM 821 C C . ILE A 1 108 ? 3.99 -8.336 0.526 1 97.56 108 ILE A C 1
ATOM 823 O O . ILE A 1 108 ? 3.594 -7.184 0.349 1 97.56 108 ILE A O 1
ATOM 827 N N . MET A 1 109 ? 3.996 -8.938 1.721 1 95.88 109 MET A N 1
ATOM 828 C CA . MET A 1 109 ? 3.752 -8.211 2.959 1 95.88 109 MET A CA 1
ATOM 829 C C . MET A 1 109 ? 4.879 -8.438 3.959 1 95.88 109 MET A C 1
ATOM 831 O O . MET A 1 109 ? 5.188 -9.578 4.305 1 95.88 109 MET A O 1
ATOM 835 N N . SER A 1 110 ? 5.551 -7.344 4.336 1 94.06 110 SER A N 1
ATOM 836 C CA . SER A 1 110 ? 6.641 -7.445 5.297 1 94.06 110 SER A CA 1
ATOM 837 C C . SER A 1 110 ? 6.609 -6.297 6.297 1 94.06 110 SER A C 1
ATOM 839 O O . SER A 1 110 ? 6.223 -5.176 5.953 1 94.06 110 SER A O 1
ATOM 841 N N . SER A 1 111 ? 6.969 -6.539 7.527 1 89.06 111 SER A N 1
ATOM 842 C CA . SER A 1 111 ? 6.977 -5.512 8.562 1 89.06 111 SER A CA 1
ATOM 843 C C . SER A 1 111 ? 8.219 -5.633 9.445 1 89.06 111 SER A C 1
ATOM 845 O O . SER A 1 111 ? 8.648 -6.738 9.781 1 89.06 111 SER A O 1
ATOM 847 N N . ALA A 1 112 ? 8.844 -4.434 9.703 1 79.06 112 ALA A N 1
ATOM 848 C CA . ALA A 1 112 ? 9.984 -4.367 10.617 1 79.06 112 ALA A CA 1
ATOM 849 C C . ALA A 1 112 ? 9.523 -4.176 12.055 1 79.06 112 ALA A C 1
ATOM 851 O O . ALA A 1 112 ? 10.344 -4.113 12.977 1 79.06 112 ALA A O 1
ATOM 852 N N . LYS A 1 113 ? 8.359 -3.742 12.227 1 65.56 113 LYS A N 1
ATOM 853 C CA . LYS A 1 113 ? 7.855 -3.23 13.492 1 65.56 113 LYS A CA 1
ATOM 854 C C . LYS A 1 113 ? 8.188 -4.18 14.641 1 65.56 113 LYS A C 1
ATOM 856 O O . LYS A 1 113 ? 8.086 -3.811 15.812 1 65.56 113 LYS A O 1
ATOM 861 N N . ASP A 1 114 ? 8.57 -5.355 14.273 1 59 114 ASP A N 1
ATOM 862 C CA . ASP A 1 114 ? 8.953 -6.168 15.422 1 59 114 ASP A CA 1
ATOM 863 C C . ASP A 1 114 ? 10.383 -5.844 15.867 1 59 114 ASP A C 1
ATOM 865 O O . ASP A 1 114 ? 10.891 -6.441 16.812 1 59 114 ASP A O 1
ATOM 869 N N . GLY A 1 115 ? 10.945 -4.641 15.391 1 57.75 115 GLY A N 1
ATOM 870 C CA . GLY A 1 115 ? 12.266 -4.211 15.82 1 57.75 115 GLY A CA 1
ATOM 871 C C . GLY A 1 115 ? 13.375 -5.141 15.359 1 57.75 115 GLY A C 1
ATOM 872 O O . GLY A 1 115 ? 14.523 -4.992 15.773 1 57.75 115 GLY A O 1
ATOM 873 N N . THR A 1 116 ? 12.977 -6.219 14.781 1 59.03 116 THR A N 1
ATOM 874 C CA . THR A 1 116 ? 14.031 -7.203 14.539 1 59.03 116 THR A CA 1
ATOM 875 C C . THR A 1 116 ? 14.438 -7.211 13.07 1 59.03 116 THR A C 1
ATOM 877 O O . THR A 1 116 ? 13.594 -7.027 12.188 1 59.03 116 THR A O 1
ATOM 880 N N . ALA A 1 117 ? 15.656 -6.797 12.734 1 64.25 117 ALA A N 1
ATOM 881 C CA . ALA A 1 117 ? 16.234 -7.16 11.438 1 64.25 117 ALA A CA 1
ATOM 882 C C . ALA A 1 117 ? 16.594 -8.641 11.398 1 64.25 117 ALA A C 1
ATOM 884 O O . ALA A 1 117 ? 17.016 -9.211 12.398 1 64.25 117 ALA A O 1
ATOM 885 N N . PRO A 1 118 ? 16.266 -9.391 10.312 1 80.38 118 PRO A N 1
ATOM 886 C CA . PRO A 1 118 ? 15.57 -8.992 9.078 1 80.38 118 PRO A CA 1
ATOM 887 C C . PRO A 1 118 ? 14.055 -8.914 9.25 1 80.38 118 PRO A C 1
ATOM 889 O O . PRO A 1 118 ? 13.508 -9.492 10.188 1 80.38 118 PRO A O 1
ATOM 892 N N . MET A 1 119 ? 13.461 -8.117 8.43 1 89.44 119 MET A N 1
ATOM 893 C CA . MET A 1 119 ? 12.008 -7.984 8.453 1 89.44 119 MET A CA 1
ATOM 894 C C . MET A 1 119 ? 11.336 -9.289 8.039 1 89.44 119 MET A C 1
ATOM 896 O O . MET A 1 119 ? 11.727 -9.906 7.047 1 89.44 119 MET A O 1
ATOM 900 N N . SER A 1 120 ? 10.492 -9.742 8.836 1 91.81 120 SER A N 1
ATOM 901 C CA . SER A 1 120 ? 9.695 -10.914 8.492 1 91.81 120 SER A CA 1
ATOM 902 C C . SER A 1 120 ? 8.531 -10.547 7.574 1 91.81 120 SER A C 1
ATOM 904 O O . SER A 1 120 ? 7.91 -9.5 7.75 1 91.81 120 SER A O 1
ATOM 906 N N . GLY A 1 121 ? 8.328 -11.445 6.605 1 94.94 121 GLY A N 1
ATOM 907 C CA . GLY A 1 121 ? 7.215 -11.219 5.695 1 94.94 121 GLY A CA 1
ATOM 908 C C . GLY A 1 121 ? 6.711 -12.492 5.043 1 94.94 121 GLY A C 1
ATOM 909 O O . GLY A 1 121 ? 7.066 -13.594 5.469 1 94.94 121 GLY A O 1
ATOM 910 N N . SER A 1 122 ? 5.785 -12.32 4.152 1 97.25 122 SER A N 1
ATOM 911 C CA . SER A 1 122 ? 5.215 -13.43 3.398 1 97.25 122 SER A CA 1
ATOM 912 C C . SER A 1 122 ? 4.91 -13.023 1.961 1 97.25 122 SER A C 1
ATOM 914 O O . SER A 1 122 ? 4.848 -11.836 1.647 1 97.25 122 SER A O 1
ATOM 916 N N . TYR A 1 123 ? 4.836 -14 1.166 1 98.12 123 TYR A N 1
ATOM 917 C CA . TYR A 1 123 ? 4.383 -13.789 -0.203 1 98.12 123 TYR A CA 1
ATOM 918 C C . TYR A 1 123 ? 3.158 -14.648 -0.507 1 98.12 123 TYR A C 1
ATOM 920 O O . TYR A 1 123 ? 2.975 -15.711 0.087 1 98.12 123 TYR A O 1
ATOM 928 N N . VAL A 1 124 ? 2.332 -14.195 -1.34 1 97.62 124 VAL A N 1
ATOM 929 C CA . VAL A 1 124 ? 1.262 -14.945 -1.986 1 97.62 124 VAL A CA 1
ATOM 930 C C . VAL A 1 124 ? 1.348 -14.773 -3.5 1 97.62 124 VAL A C 1
ATOM 932 O O . VAL A 1 124 ? 1.259 -13.648 -4.008 1 97.62 124 VAL A O 1
ATOM 935 N N . LEU A 1 125 ? 1.518 -15.859 -4.18 1 97.62 125 LEU A N 1
ATOM 936 C CA . LEU A 1 125 ? 1.608 -15.891 -5.637 1 97.62 125 LEU A CA 1
ATOM 937 C C . LEU A 1 125 ? 0.436 -16.656 -6.242 1 97.62 125 LEU A C 1
ATOM 939 O O . LEU A 1 125 ? 0.224 -17.828 -5.922 1 97.62 125 LEU A O 1
ATOM 943 N N . THR A 1 126 ? -0.301 -15.961 -7.09 1 96.5 126 THR A N 1
ATOM 944 C CA . THR A 1 126 ? -1.461 -16.578 -7.719 1 96.5 126 THR A CA 1
ATOM 945 C C . THR A 1 126 ? -1.342 -16.547 -9.242 1 96.5 126 THR A C 1
ATOM 947 O O . THR A 1 126 ? -0.991 -15.508 -9.812 1 96.5 126 THR A O 1
ATOM 950 N N . PHE A 1 127 ? -1.597 -17.656 -9.836 1 95.88 127 PHE A N 1
ATOM 951 C CA . PHE A 1 127 ? -1.707 -17.734 -11.289 1 95.88 127 PHE A CA 1
ATOM 952 C C . PHE A 1 127 ? -3.152 -17.984 -11.711 1 95.88 127 PHE A C 1
ATOM 954 O O . PHE A 1 127 ? -3.801 -18.906 -11.219 1 95.88 127 PHE A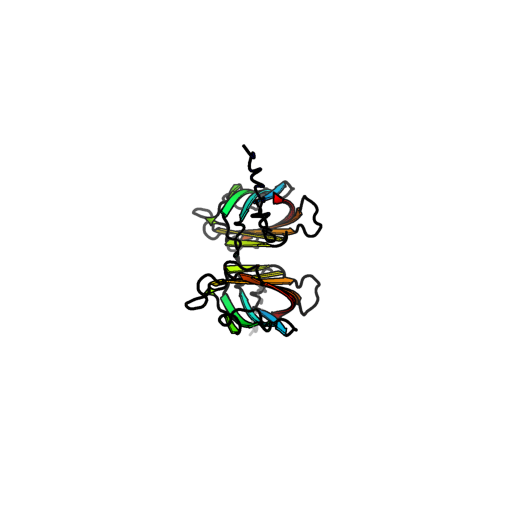 O 1
ATOM 961 N N . ASP A 1 128 ? -3.596 -17.094 -12.547 1 94.44 128 ASP A N 1
ATOM 962 C CA . ASP A 1 128 ? -4.93 -17.25 -13.117 1 94.44 128 ASP A CA 1
ATOM 963 C C . ASP A 1 128 ? -4.859 -17.797 -14.539 1 94.44 128 ASP A C 1
ATOM 965 O O . ASP A 1 128 ? -4.219 -17.203 -15.414 1 94.44 128 ASP A O 1
ATOM 969 N N . VAL A 1 129 ? -5.434 -18.953 -14.664 1 91 129 VAL A N 1
ATOM 970 C CA . VAL A 1 129 ? -5.5 -19.609 -15.961 1 91 129 VAL A CA 1
ATOM 971 C C . VAL A 1 129 ? -6.961 -19.797 -16.375 1 91 129 VAL A C 1
ATOM 973 O O . VAL A 1 129 ? -7.785 -20.25 -15.586 1 91 129 VAL A O 1
ATOM 976 N N . PRO A 1 130 ? -7.273 -19.344 -17.656 1 89.88 130 PRO A N 1
ATOM 977 C CA . PRO A 1 130 ? -8.656 -19.516 -18.094 1 89.88 130 PRO A CA 1
ATOM 978 C C . PRO A 1 130 ? -9.18 -20.938 -17.891 1 89.88 130 PRO A C 1
ATOM 980 O O . PRO A 1 130 ? -8.477 -21.906 -18.188 1 89.88 130 PRO A O 1
ATOM 983 N N . ASP A 1 131 ? -10.398 -21.031 -17.359 1 88.5 131 ASP A N 1
ATOM 984 C CA . ASP A 1 131 ? -11.188 -22.25 -17.219 1 88.5 131 ASP A CA 1
ATOM 985 C C . ASP A 1 131 ? -10.547 -23.203 -16.219 1 88.5 131 ASP A C 1
ATOM 987 O O . ASP A 1 131 ? -10.758 -24.422 -16.281 1 88.5 131 ASP A O 1
ATOM 991 N N . ALA A 1 132 ? -9.594 -22.828 -15.414 1 90.94 132 ALA A N 1
ATOM 992 C CA . ALA A 1 132 ? -8.992 -23.625 -14.344 1 90.94 132 ALA A CA 1
ATOM 993 C C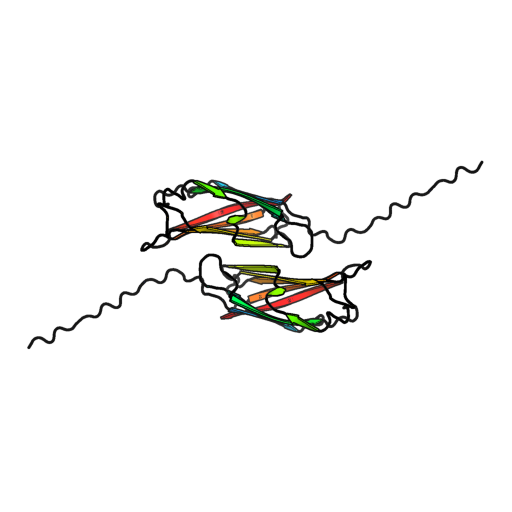 . ALA A 1 132 ? -9.031 -22.859 -13.016 1 90.94 132 ALA A C 1
ATOM 995 O O . ALA A 1 132 ? -9.164 -21.641 -13 1 90.94 132 ALA A O 1
ATOM 996 N N . LYS A 1 133 ? -9.086 -23.609 -12.008 1 93.12 133 LYS A N 1
ATOM 997 C CA . LYS A 1 133 ? -8.938 -22.969 -10.703 1 93.12 133 LYS A CA 1
ATOM 998 C C . LYS A 1 133 ? -7.574 -22.297 -10.578 1 93.12 133 LYS A C 1
ATOM 1000 O O . LYS A 1 133 ? -6.559 -22.844 -10.992 1 93.12 133 LYS A O 1
ATOM 1005 N N . PRO A 1 134 ? -7.578 -21.109 -9.992 1 94.19 134 PRO A N 1
ATOM 1006 C CA . PRO A 1 134 ? -6.281 -20.453 -9.812 1 94.19 134 PRO A CA 1
ATOM 1007 C C . PRO A 1 134 ? -5.316 -21.266 -8.953 1 94.19 134 PRO A C 1
ATOM 1009 O O . PRO A 1 134 ? -5.738 -21.922 -7.996 1 94.19 134 PRO A O 1
ATOM 1012 N N . LEU A 1 135 ? -4.094 -21.203 -9.344 1 96 135 LEU A N 1
ATOM 1013 C CA . LEU A 1 135 ? -3.027 -21.812 -8.547 1 96 135 LEU A CA 1
ATOM 1014 C C . LEU A 1 135 ? -2.434 -20.797 -7.57 1 96 135 LEU A C 1
ATOM 1016 O O . LEU A 1 135 ? -1.962 -19.734 -7.98 1 96 135 LEU A O 1
ATOM 1020 N N . GLU A 1 136 ? -2.475 -21.125 -6.336 1 96.62 136 GLU A N 1
ATOM 1021 C CA . GLU A 1 136 ? -1.924 -20.234 -5.312 1 96.62 136 GLU A CA 1
ATOM 1022 C C . GLU A 1 136 ? -0.73 -20.875 -4.613 1 96.62 136 GLU A C 1
ATOM 1024 O O . GLU A 1 136 ? -0.812 -22.016 -4.156 1 96.62 136 GLU A O 1
ATOM 1029 N N . LEU A 1 137 ? 0.332 -20.172 -4.566 1 97.75 137 LEU A N 1
ATOM 1030 C CA . LEU A 1 137 ? 1.54 -20.5 -3.824 1 97.75 137 LEU A CA 1
ATOM 1031 C C . LEU A 1 137 ? 1.834 -19.453 -2.754 1 97.75 137 LEU A C 1
ATOM 1033 O O . LEU A 1 137 ? 1.688 -18.266 -2.996 1 97.75 137 LEU A O 1
ATOM 1037 N N . LYS A 1 138 ? 2.189 -19.891 -1.618 1 98.12 138 LYS A N 1
ATOM 1038 C CA . LYS A 1 138 ? 2.451 -18.922 -0.566 1 98.12 138 LYS A CA 1
ATOM 1039 C C . LYS A 1 138 ? 3.506 -19.438 0.411 1 98.12 138 LYS A C 1
ATOM 1041 O O . LYS A 1 138 ? 3.768 -20.641 0.477 1 98.12 138 LYS A O 1
ATOM 1046 N N . GLY A 1 139 ? 4.133 -18.562 1.131 1 98 139 GLY A N 1
ATOM 1047 C CA . GLY A 1 139 ? 5.145 -18.891 2.117 1 98 139 GLY A CA 1
ATOM 1048 C C . GLY A 1 139 ? 5.793 -17.688 2.756 1 98 139 GLY A C 1
ATOM 1049 O O . GLY A 1 139 ? 5.504 -16.547 2.371 1 98 139 GLY A O 1
ATOM 1050 N N . PRO A 1 140 ? 6.59 -17.969 3.723 1 97.38 140 PRO A N 1
ATOM 1051 C CA . PRO A 1 140 ? 7.328 -16.875 4.359 1 97.38 140 PRO A CA 1
ATOM 1052 C C . PRO A 1 140 ? 8.453 -16.328 3.479 1 97.38 140 PRO A C 1
ATOM 1054 O O . PRO A 1 140 ? 8.938 -17.031 2.586 1 97.38 140 PRO A O 1
ATOM 1057 N N . LEU A 1 141 ? 8.75 -15.07 3.68 1 97.44 141 LEU A N 1
ATOM 1058 C CA . LEU A 1 141 ? 9.945 -14.508 3.066 1 97.44 141 LEU A CA 1
ATOM 1059 C C . LEU A 1 141 ? 10.609 -13.5 4 1 97.44 141 LEU A C 1
ATOM 1061 O O . LEU A 1 141 ? 10.039 -13.133 5.031 1 97.44 141 LEU A O 1
ATOM 1065 N N . THR A 1 142 ? 11.836 -13.141 3.672 1 95.69 142 THR A N 1
ATOM 1066 C CA . THR A 1 142 ? 12.578 -12.18 4.477 1 95.69 142 THR A CA 1
ATOM 1067 C C . THR A 1 142 ? 12.906 -10.93 3.658 1 95.69 142 THR A C 1
ATOM 1069 O O . THR A 1 142 ? 13.266 -11.031 2.484 1 95.69 142 THR A O 1
ATOM 1072 N N . CYS A 1 143 ? 12.75 -9.859 4.316 1 95.62 143 CYS A N 1
ATOM 1073 C CA . CYS A 1 143 ? 13.156 -8.594 3.717 1 95.62 143 CYS A CA 1
ATOM 1074 C C . CYS A 1 143 ? 14.164 -7.867 4.602 1 95.62 143 CYS A C 1
ATOM 1076 O O . CYS A 1 143 ? 14.242 -8.125 5.805 1 95.62 143 CYS A O 1
ATOM 1078 N N . SER A 1 144 ? 14.961 -7.094 3.973 1 91.81 144 SER A N 1
ATOM 1079 C CA . SER A 1 144 ? 15.883 -6.219 4.691 1 91.81 144 SER A CA 1
ATOM 1080 C C . SER A 1 144 ? 15.812 -4.789 4.168 1 91.81 144 SER A C 1
ATOM 1082 O O . SER A 1 144 ? 15.375 -4.559 3.037 1 91.81 144 SER A O 1
ATOM 1084 N N . VAL A 1 145 ? 16.109 -3.855 5.109 1 85.69 145 VAL A N 1
ATOM 1085 C CA . VAL A 1 145 ? 16.062 -2.449 4.723 1 85.69 145 VAL A CA 1
ATOM 1086 C C . VAL A 1 145 ? 17.406 -1.791 4.98 1 85.69 145 VAL A C 1
ATOM 1088 O O . VAL A 1 145 ? 18.062 -2.072 5.988 1 85.69 145 VAL A O 1
ATOM 1091 N N . LYS A 1 146 ? 17.922 -1.016 3.969 1 75.62 146 LYS A N 1
ATOM 1092 C CA . LYS A 1 146 ? 19.156 -0.248 4.098 1 75.62 146 LYS A CA 1
ATOM 1093 C C . LYS A 1 146 ? 18.906 1.246 3.924 1 75.62 146 LYS A C 1
ATOM 1095 O O . LYS A 1 146 ? 18.031 1.643 3.145 1 75.62 146 LYS A O 1
ATOM 1100 N N . MET B 1 1 ? -47.938 -39.625 -20.703 1 29.77 1 MET B N 1
ATOM 1101 C CA . MET B 1 1 ? -47.25 -38.344 -20.922 1 29.77 1 MET B CA 1
ATOM 1102 C C . MET B 1 1 ? -46.281 -38.031 -19.766 1 29.77 1 MET B C 1
ATOM 1104 O O . MET B 1 1 ? -46.719 -37.906 -18.625 1 29.77 1 MET B O 1
ATOM 1108 N N . LEU B 1 2 ? -45.125 -38.656 -19.812 1 35.06 2 LEU B N 1
ATOM 1109 C CA . LEU B 1 2 ? -44.062 -38.656 -18.797 1 35.06 2 LEU B CA 1
ATOM 1110 C C . LEU B 1 2 ? -43.469 -37.25 -18.609 1 35.06 2 LEU B C 1
ATOM 1112 O O . LEU B 1 2 ? -43.062 -36.625 -19.578 1 35.06 2 LEU B O 1
ATOM 1116 N N . ARG B 1 3 ? -44.062 -36.406 -17.609 1 43.06 3 ARG B N 1
ATOM 1117 C CA . ARG B 1 3 ? -43.562 -35.125 -17.156 1 43.06 3 ARG B CA 1
ATOM 1118 C C . ARG B 1 3 ? -42.062 -35.188 -16.875 1 43.06 3 ARG B C 1
ATOM 1120 O O . ARG B 1 3 ? -41.625 -35.938 -16.016 1 43.06 3 ARG B O 1
ATOM 1127 N N . TRP B 1 4 ? -41.125 -35.062 -17.891 1 35.12 4 TRP B N 1
ATOM 1128 C CA . TRP B 1 4 ? -39.688 -34.906 -17.797 1 35.12 4 TRP B CA 1
ATOM 1129 C C . TRP B 1 4 ? -39.344 -33.875 -16.719 1 35.12 4 TRP B C 1
ATOM 1131 O O . TRP B 1 4 ? -39.75 -32.719 -16.797 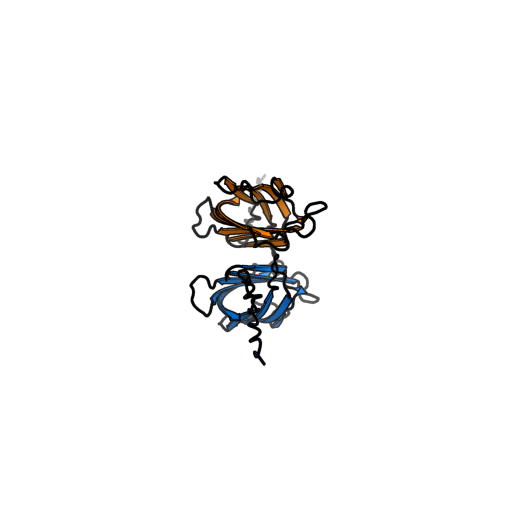1 35.12 4 TRP B O 1
ATOM 1141 N N . LEU B 1 5 ? -39.156 -34.312 -15.5 1 39.62 5 LEU B N 1
ATOM 1142 C CA . LEU B 1 5 ? -38.656 -33.531 -14.391 1 39.62 5 LEU B CA 1
ATOM 1143 C C . LEU B 1 5 ? -37.25 -32.969 -14.703 1 39.62 5 LEU B C 1
ATOM 1145 O O . LEU B 1 5 ? -36.312 -33.719 -14.945 1 39.62 5 LEU B O 1
ATOM 1149 N N . LEU B 1 6 ? -37.125 -31.859 -15.398 1 40.19 6 LEU B N 1
ATOM 1150 C CA . LEU B 1 6 ? -35.906 -31.109 -15.672 1 40.19 6 LEU B CA 1
ATOM 1151 C C . LEU B 1 6 ? -35.188 -30.781 -14.383 1 40.19 6 LEU B C 1
ATOM 1153 O O . LEU B 1 6 ? -35.719 -30.078 -13.516 1 40.19 6 LEU B O 1
ATOM 1157 N N . LEU B 1 7 ? -34.344 -31.688 -13.875 1 40.03 7 LEU B N 1
ATOM 1158 C CA . LEU B 1 7 ? -33.406 -31.453 -12.773 1 40.03 7 LEU B CA 1
ATOM 1159 C C . LEU B 1 7 ? -32.438 -30.344 -13.117 1 40.03 7 LEU B C 1
ATOM 1161 O O . LEU B 1 7 ? -31.625 -30.484 -14.047 1 40.03 7 LEU B O 1
ATOM 1165 N N . SER B 1 8 ? -32.812 -29.094 -13.023 1 39.78 8 SER B N 1
ATOM 1166 C CA . SER B 1 8 ? -31.922 -27.938 -13.156 1 39.78 8 SER B CA 1
ATOM 1167 C C . SER B 1 8 ? -30.75 -28.031 -12.195 1 39.78 8 SER B C 1
ATOM 1169 O O . SER B 1 8 ? -30.938 -28.062 -10.977 1 39.78 8 SER B O 1
ATOM 1171 N N . GLY B 1 9 ? -29.719 -28.797 -12.477 1 39.22 9 GLY B N 1
ATOM 1172 C CA . GLY B 1 9 ? -28.484 -28.828 -11.703 1 39.22 9 GLY B CA 1
ATOM 1173 C C . GLY B 1 9 ? -27.875 -27.453 -11.492 1 39.22 9 GLY B C 1
ATOM 1174 O O . GLY B 1 9 ? -27.578 -26.734 -12.461 1 39.22 9 GLY B O 1
ATOM 1175 N N . VAL B 1 10 ? -28.172 -26.766 -10.383 1 40.06 10 VAL B N 1
ATOM 1176 C CA . VAL B 1 10 ? -27.547 -25.516 -9.938 1 40.06 10 VAL B CA 1
ATOM 1177 C C . VAL B 1 10 ? -26.031 -25.688 -9.883 1 40.06 10 VAL B C 1
ATOM 1179 O O . VAL B 1 10 ? -25.516 -26.5 -9.102 1 40.06 10 VAL B O 1
ATOM 1182 N N . VAL B 1 11 ? -25.344 -25.594 -11 1 41.34 11 VAL B N 1
ATOM 1183 C CA . VAL B 1 11 ? -23.891 -25.516 -10.984 1 41.34 11 VAL B CA 1
ATOM 1184 C C . VAL B 1 11 ? -23.438 -24.453 -10 1 41.34 11 VAL B C 1
ATOM 1186 O O . VAL B 1 11 ? -23.734 -23.266 -10.164 1 41.34 11 VAL B O 1
ATOM 1189 N N . LEU B 1 12 ? -23.156 -24.875 -8.719 1 39.16 12 LEU B N 1
ATOM 1190 C CA . LEU B 1 12 ? -22.484 -24.031 -7.734 1 39.16 12 LEU B CA 1
ATOM 1191 C C . LEU B 1 12 ? -21.078 -23.672 -8.203 1 39.16 12 LEU B C 1
ATOM 1193 O O . LEU B 1 12 ? -20.188 -24.516 -8.203 1 39.16 12 LEU B O 1
ATOM 1197 N N . ALA B 1 13 ? -20.891 -22.844 -9.195 1 36.41 13 ALA B N 1
ATOM 1198 C CA . ALA B 1 13 ? -19.578 -22.266 -9.492 1 36.41 13 ALA B CA 1
ATOM 1199 C C . ALA B 1 13 ? -18.891 -21.812 -8.211 1 36.41 13 ALA B C 1
ATOM 1201 O O . ALA B 1 13 ? -19.438 -21 -7.461 1 36.41 13 ALA B O 1
ATOM 1202 N N . SER B 1 14 ? -18.062 -22.641 -7.617 1 30.38 14 SER B N 1
ATOM 1203 C CA . SER B 1 14 ? -17.234 -22.297 -6.469 1 30.38 14 SER B CA 1
ATOM 1204 C C . SER B 1 14 ? -16.5 -20.984 -6.699 1 30.38 14 SER B C 1
ATOM 1206 O O . SER B 1 14 ? -15.742 -20.859 -7.656 1 30.38 14 SER B O 1
ATOM 1208 N N . ALA B 1 15 ? -17.141 -19.828 -6.547 1 35.78 15 ALA B N 1
ATOM 1209 C CA . ALA B 1 15 ? -16.453 -18.547 -6.555 1 35.78 15 ALA B CA 1
ATOM 1210 C C . ALA B 1 15 ? -15.172 -18.594 -5.73 1 35.78 15 ALA B C 1
ATOM 1212 O O . ALA B 1 15 ? -15.188 -19.031 -4.574 1 35.78 15 ALA B O 1
ATOM 1213 N N . GLY B 1 16 ? -14.086 -18.906 -6.27 1 34.41 16 GLY B N 1
ATOM 1214 C CA . GLY B 1 16 ? -12.82 -18.766 -5.566 1 34.41 16 GLY B CA 1
ATOM 1215 C C . GLY B 1 16 ? -12.805 -17.609 -4.578 1 34.41 16 GLY B C 1
ATOM 1216 O O . GLY B 1 16 ? -13.68 -16.75 -4.625 1 34.41 16 GLY B O 1
ATOM 1217 N N . PRO B 1 17 ? -12.211 -17.703 -3.502 1 35.03 17 PRO B N 1
ATOM 1218 C CA . PRO B 1 17 ? -12.234 -16.641 -2.5 1 35.03 17 PRO B CA 1
ATOM 1219 C C . PRO B 1 17 ? -12.164 -15.25 -3.119 1 35.03 17 PRO B C 1
ATOM 1221 O O . PRO B 1 17 ? -11.18 -14.914 -3.793 1 35.03 17 PRO B O 1
ATOM 1224 N N . ALA B 1 18 ? -13.266 -14.758 -3.699 1 40.66 18 ALA B N 1
ATOM 1225 C CA . ALA B 1 18 ? -13.406 -13.367 -4.109 1 40.66 18 ALA B CA 1
ATOM 1226 C C . ALA B 1 18 ? -12.867 -12.422 -3.035 1 40.66 18 ALA B C 1
ATOM 1228 O O . ALA B 1 18 ? -13.305 -12.469 -1.885 1 40.66 18 ALA B O 1
ATOM 1229 N N . TYR B 1 19 ? -11.617 -12.203 -2.982 1 44.03 19 TYR B N 1
ATOM 1230 C CA . TYR B 1 19 ? -11.227 -11.109 -2.102 1 44.03 19 TYR B CA 1
ATOM 1231 C C . TYR B 1 19 ? -12.203 -9.945 -2.203 1 44.03 19 TYR B C 1
ATOM 1233 O O . TYR B 1 19 ? -12.602 -9.555 -3.303 1 44.03 19 TYR B O 1
ATOM 1241 N N . SER B 1 20 ? -13.328 -9.992 -1.605 1 48.16 20 SER B N 1
ATOM 1242 C CA . SER B 1 20 ? -14.414 -9.023 -1.595 1 48.16 20 SER B CA 1
ATOM 1243 C C . SER B 1 20 ? -13.906 -7.625 -1.924 1 48.16 20 SER B C 1
ATOM 1245 O O . SER B 1 20 ? -12.82 -7.234 -1.499 1 48.16 20 SER B O 1
ATOM 1247 N N . ALA B 1 21 ? -14.273 -7.016 -3.068 1 57.59 21 ALA B N 1
ATOM 1248 C CA . ALA B 1 21 ? -14.281 -5.59 -3.381 1 57.59 21 ALA B CA 1
ATOM 1249 C C . ALA B 1 21 ? -14.641 -4.762 -2.15 1 57.59 21 ALA B C 1
ATOM 1251 O O . ALA B 1 21 ? -15.758 -4.848 -1.641 1 57.59 21 ALA B O 1
ATOM 1252 N N . GLY B 1 22 ? -13.703 -4.566 -1.158 1 76.5 22 GLY B N 1
ATOM 1253 C CA . GLY B 1 22 ? -14.109 -3.967 0.104 1 76.5 22 GLY B CA 1
ATOM 1254 C C . GLY B 1 22 ? -14.242 -2.457 0.033 1 76.5 22 GLY B C 1
ATOM 1255 O O . GLY B 1 22 ? -13.562 -1.805 -0.761 1 76.5 22 GLY B O 1
ATOM 1256 N N . ARG B 1 23 ? -15.469 -2.018 0.326 1 87.75 23 ARG B N 1
ATOM 1257 C CA . ARG B 1 23 ? -15.648 -0.603 0.635 1 87.75 23 ARG B CA 1
ATOM 1258 C C . ARG B 1 23 ? -15.375 -0.324 2.109 1 87.75 23 ARG B C 1
ATOM 1260 O O . ARG B 1 23 ? -15.922 -0.998 2.984 1 87.75 23 ARG B O 1
ATOM 1267 N N . TYR B 1 24 ? -14.461 0.608 2.318 1 92.56 24 TYR B N 1
ATOM 1268 C CA . TYR B 1 24 ? -14.055 0.939 3.68 1 92.56 24 TYR B CA 1
ATOM 1269 C C . TYR B 1 24 ? -14.547 2.324 4.074 1 92.56 24 TYR B C 1
ATOM 1271 O O . TYR B 1 24 ? -14.555 3.246 3.256 1 92.56 24 TYR B O 1
ATOM 1279 N N . TYR B 1 25 ? -14.984 2.398 5.305 1 95.44 25 TYR B N 1
ATOM 1280 C CA . TYR B 1 25 ? -15.289 3.682 5.93 1 95.44 25 TYR B CA 1
ATOM 1281 C C . TYR B 1 25 ? -14.43 3.906 7.164 1 95.44 25 TYR B C 1
ATOM 1283 O O . TYR B 1 25 ? -14.367 3.051 8.047 1 95.44 25 TYR B O 1
ATOM 1291 N N . CYS B 1 26 ? -13.742 4.996 7.215 1 97.12 26 CYS B N 1
ATOM 1292 C CA . CYS B 1 26 ? -12.891 5.324 8.352 1 97.12 26 CYS B CA 1
ATOM 1293 C C . CYS B 1 26 ? -13.281 6.672 8.953 1 97.12 26 CYS B C 1
ATOM 1295 O O . CYS B 1 26 ? -13.602 7.609 8.219 1 97.12 26 CYS B O 1
ATOM 1297 N N . ALA B 1 27 ? -13.156 6.738 10.266 1 98.12 27 ALA B N 1
ATOM 1298 C CA . ALA B 1 27 ? -13.555 8 10.883 1 98.12 27 ALA B CA 1
ATOM 1299 C C . ALA B 1 27 ? -12.859 8.203 12.227 1 98.12 27 ALA B C 1
ATOM 1301 O O . ALA B 1 27 ? -12.516 7.23 12.906 1 98.12 27 ALA B O 1
ATOM 1302 N N . VAL B 1 28 ? -12.703 9.438 12.57 1 98.5 28 VAL B N 1
ATOM 1303 C CA . VAL B 1 28 ? -12.242 9.867 13.883 1 98.5 28 VAL B CA 1
ATOM 1304 C C . VAL B 1 28 ? -12.727 11.281 14.172 1 98.5 28 VAL B C 1
ATOM 1306 O O . VAL B 1 28 ? -12.852 12.102 13.25 1 98.5 28 VAL B O 1
ATOM 1309 N N . ASP B 1 29 ? -13.047 11.625 15.328 1 98.56 29 ASP B N 1
ATOM 1310 C CA . ASP B 1 29 ? -13.289 12.953 15.891 1 98.56 29 ASP B CA 1
ATOM 1311 C C . ASP B 1 29 ? -12.633 13.086 17.266 1 98.56 29 ASP B C 1
ATOM 1313 O O . ASP B 1 29 ? -13.234 12.742 18.281 1 98.56 29 ASP B O 1
ATOM 1317 N N . ASP B 1 30 ? -11.414 13.555 17.25 1 98.5 30 ASP B N 1
ATOM 1318 C CA . ASP B 1 30 ? -10.656 13.672 18.5 1 98.5 30 ASP B CA 1
ATOM 1319 C C . ASP B 1 30 ? -10.211 15.117 18.719 1 98.5 30 ASP B C 1
ATOM 1321 O O . ASP B 1 30 ? -10.805 16.047 18.188 1 98.5 30 ASP B O 1
ATOM 1325 N N . GLY B 1 31 ? -9.281 15.312 19.578 1 98.12 31 GLY B N 1
ATOM 1326 C CA . GLY B 1 31 ? -8.844 16.656 19.922 1 98.12 31 GLY B CA 1
ATOM 1327 C C . GLY B 1 31 ? -8.086 17.344 18.797 1 98.12 31 GLY B C 1
ATOM 1328 O O . GLY B 1 31 ? -7.926 18.562 18.797 1 98.12 31 GLY B O 1
ATOM 1329 N N . ASN B 1 32 ? -7.688 16.516 17.828 1 98.44 32 ASN B N 1
ATOM 1330 C CA . ASN B 1 32 ? -6.844 17.031 16.75 1 98.44 32 ASN B CA 1
ATOM 1331 C C . ASN B 1 32 ? -7.633 17.25 15.469 1 98.44 32 ASN B C 1
ATOM 1333 O O . ASN B 1 32 ? -7.453 18.25 14.773 1 98.44 32 ASN B O 1
ATOM 1337 N N . VAL B 1 33 ? -8.469 16.297 15.18 1 98.62 33 VAL B N 1
ATOM 1338 C CA . VAL B 1 33 ? -9.086 16.359 13.859 1 98.62 33 VAL B CA 1
ATOM 1339 C C . VAL B 1 33 ? -10.492 15.758 13.922 1 98.62 33 VAL B C 1
ATOM 1341 O O . VAL B 1 33 ? -10.82 15.008 14.844 1 98.62 33 VAL B O 1
ATOM 1344 N N . LYS B 1 34 ? -11.328 16.141 13.008 1 98.81 34 LYS B N 1
ATOM 1345 C CA . LYS B 1 34 ? -12.477 15.391 12.516 1 98.81 34 LYS B CA 1
ATOM 1346 C C . LYS B 1 34 ? -12.234 14.883 11.094 1 98.81 34 LYS B C 1
ATOM 1348 O O . LYS B 1 34 ? -11.93 15.664 10.195 1 98.81 34 LYS B O 1
ATOM 1353 N N . LEU B 1 35 ? -12.32 13.562 10.844 1 98.81 35 LEU B N 1
ATOM 1354 C CA . LEU B 1 35 ? -11.945 12.938 9.578 1 98.81 35 LEU B CA 1
ATOM 1355 C C . LEU B 1 35 ? -12.953 11.859 9.188 1 98.81 35 LEU B C 1
ATOM 1357 O O . LEU B 1 35 ? -13.375 11.062 10.031 1 98.81 35 LEU B O 1
ATOM 1361 N N . SER B 1 36 ? -13.367 11.898 8.016 1 98.62 36 SER B N 1
ATOM 1362 C CA . SER B 1 36 ? -14.18 10.844 7.418 1 98.62 36 SER B CA 1
ATOM 1363 C C . SER B 1 36 ? -13.664 10.477 6.031 1 98.62 36 SER B C 1
ATOM 1365 O O . SER B 1 36 ? -13.445 11.352 5.191 1 98.62 36 SER B O 1
ATOM 1367 N N . LEU B 1 37 ? -13.469 9.172 5.816 1 98.38 37 LEU B N 1
ATOM 1368 C CA . LEU B 1 37 ? -13.008 8.664 4.527 1 98.38 37 LEU B CA 1
ATOM 1369 C C . LEU B 1 37 ? -13.898 7.527 4.043 1 98.38 37 LEU B C 1
ATOM 1371 O O . LEU B 1 37 ? -14.328 6.691 4.836 1 98.38 37 LEU B O 1
ATOM 1375 N N . ASP B 1 38 ? -14.156 7.531 2.805 1 97.38 38 ASP B N 1
ATOM 1376 C CA . ASP B 1 38 ? -14.836 6.461 2.08 1 97.38 38 ASP B CA 1
ATOM 1377 C C . ASP B 1 38 ? -14 5.98 0.895 1 97.38 38 ASP B C 1
ATOM 1379 O O . ASP B 1 38 ? -13.711 6.758 -0.017 1 97.38 38 ASP B O 1
ATOM 1383 N N . VAL B 1 39 ? -13.617 4.672 0.937 1 95.75 39 VAL B N 1
ATOM 1384 C CA . VAL B 1 39 ? -12.719 4.164 -0.098 1 95.75 39 VAL B CA 1
ATOM 1385 C C . VAL B 1 39 ? -13.172 2.773 -0.538 1 95.75 39 VAL B C 1
ATOM 1387 O O . VAL B 1 39 ? -13.578 1.955 0.291 1 95.75 39 VAL B O 1
ATOM 1390 N N . GLY B 1 40 ? -13.094 2.557 -1.782 1 93.25 40 GLY B N 1
ATOM 1391 C CA . GLY B 1 40 ? -13.516 1.282 -2.342 1 93.25 40 GLY B CA 1
ATOM 1392 C C . GLY B 1 40 ? -12.547 0.74 -3.381 1 93.25 40 GLY B C 1
ATOM 1393 O O . GLY B 1 40 ? -11.875 1.507 -4.07 1 93.25 40 GLY B O 1
ATOM 1394 N N . PHE B 1 41 ? -12.484 -0.588 -3.465 1 90.81 41 PHE B N 1
ATOM 1395 C CA . PHE B 1 41 ? -11.562 -1.263 -4.375 1 90.81 41 PHE B CA 1
ATOM 1396 C C . PHE B 1 41 ? -12.305 -2.297 -5.219 1 90.81 41 PHE B C 1
ATOM 1398 O O . PHE B 1 41 ? -13.312 -2.852 -4.785 1 90.81 41 PHE B O 1
ATOM 1405 N N . GLU B 1 42 ? -11.711 -2.467 -6.375 1 85.38 42 GLU B N 1
ATOM 1406 C CA . GLU B 1 42 ? -12.219 -3.541 -7.223 1 85.38 42 GLU B CA 1
ATOM 1407 C C . GLU B 1 42 ? -11.859 -4.91 -6.656 1 85.38 42 GLU B C 1
ATOM 1409 O O . GLU B 1 42 ? -10.867 -5.051 -5.941 1 85.38 42 GLU B O 1
ATOM 1414 N N . GLU B 1 43 ? -12.633 -5.898 -6.973 1 74.75 43 GLU B N 1
ATOM 1415 C CA . GLU B 1 43 ? -12.398 -7.266 -6.516 1 74.75 43 GLU B CA 1
ATOM 1416 C C . GLU B 1 43 ? -11.297 -7.941 -7.324 1 74.75 43 GLU B C 1
ATOM 1418 O O . GLU B 1 43 ? -10.641 -8.859 -6.84 1 74.75 43 GLU B O 1
ATOM 1423 N N . ALA B 1 44 ? -11.055 -7.414 -8.445 1 70.56 44 ALA B N 1
ATOM 1424 C CA . ALA B 1 44 ? -10.125 -8.062 -9.375 1 70.56 44 ALA B CA 1
ATOM 1425 C C . ALA B 1 44 ? -8.695 -7.996 -8.844 1 70.56 44 ALA B C 1
ATOM 1427 O O . ALA B 1 44 ? -8.414 -7.266 -7.891 1 70.56 44 ALA B O 1
ATOM 1428 N N . ALA B 1 45 ? -7.988 -8.93 -9.477 1 66.5 45 ALA B N 1
ATOM 1429 C CA . ALA B 1 45 ? -6.547 -8.828 -9.25 1 66.5 45 ALA B CA 1
ATOM 1430 C C . ALA B 1 45 ? -6.055 -7.406 -9.484 1 66.5 45 ALA B C 1
ATOM 1432 O O . ALA B 1 45 ? -6.727 -6.605 -10.141 1 66.5 45 ALA B O 1
ATOM 1433 N N . ALA B 1 46 ? -5.082 -6.918 -8.672 1 70.5 46 ALA B N 1
ATOM 1434 C CA . ALA B 1 46 ? -4.418 -5.621 -8.742 1 70.5 46 ALA B CA 1
ATOM 1435 C C . ALA B 1 46 ? -5.098 -4.605 -7.828 1 70.5 46 ALA B C 1
ATOM 1437 O O . ALA B 1 46 ? -4.555 -3.529 -7.57 1 70.5 46 ALA B O 1
ATOM 1438 N N . ARG B 1 47 ? -6.43 -5.031 -7.406 1 80.25 47 ARG B N 1
ATOM 1439 C CA . ARG B 1 47 ? -7.137 -4.285 -6.367 1 80.25 47 ARG B CA 1
ATOM 1440 C C . ARG B 1 47 ? -7.094 -2.787 -6.648 1 80.25 47 ARG B C 1
ATOM 1442 O O . ARG B 1 47 ? -6.73 -1.998 -5.773 1 80.25 47 ARG B O 1
ATOM 1449 N N . LYS B 1 48 ? -7.645 -2.422 -7.809 1 85.56 48 LYS B N 1
ATOM 1450 C CA . LYS B 1 48 ? -7.664 -1.041 -8.281 1 85.56 48 LYS B CA 1
ATOM 1451 C C . LYS B 1 48 ? -8.672 -0.204 -7.496 1 85.56 48 LYS B C 1
ATOM 1453 O O . LYS B 1 48 ? -9.742 -0.689 -7.133 1 85.56 48 LYS B O 1
ATOM 1458 N N . LEU B 1 49 ? -8.344 0.956 -7.273 1 90.38 49 LEU B N 1
ATOM 1459 C CA . LEU B 1 49 ? -9.227 1.926 -6.633 1 90.38 49 LEU B CA 1
ATOM 1460 C C . LEU B 1 49 ? -10.484 2.15 -7.465 1 90.38 49 LEU B C 1
ATOM 1462 O O . LEU B 1 49 ? -10.406 2.311 -8.688 1 90.38 49 LEU B O 1
ATOM 1466 N N . ASN B 1 50 ? -11.617 2.105 -6.871 1 90.5 50 ASN B N 1
ATOM 1467 C CA . ASN B 1 50 ? -12.836 2.395 -7.633 1 90.5 50 ASN B CA 1
ATOM 1468 C C . ASN B 1 50 ? -13.547 3.629 -7.094 1 90.5 50 ASN B C 1
ATOM 1470 O O . ASN B 1 50 ? -14.414 4.191 -7.766 1 90.5 50 ASN B O 1
ATOM 1474 N N . HIS B 1 51 ? -13.188 3.955 -5.879 1 92.5 51 HIS B N 1
ATOM 1475 C CA . HIS B 1 51 ? -13.859 5.086 -5.242 1 92.5 51 HIS B CA 1
ATOM 1476 C C . HIS B 1 51 ? -13.008 5.66 -4.113 1 92.5 51 HIS B C 1
ATOM 1478 O O . HIS B 1 51 ? -12.391 4.91 -3.354 1 92.5 51 HIS B O 1
ATOM 1484 N N . PHE B 1 52 ? -13.047 6.992 -4.043 1 97.56 52 PHE B N 1
ATOM 1485 C CA . PHE B 1 52 ? -12.445 7.629 -2.875 1 97.56 52 PHE B CA 1
ATOM 1486 C C . PHE B 1 52 ? -13.055 9 -2.635 1 97.56 52 PHE B C 1
ATOM 1488 O O . PHE B 1 52 ? -13.086 9.844 -3.539 1 97.56 52 PHE B O 1
ATOM 1495 N N . ARG B 1 53 ? -13.461 9.203 -1.427 1 98.12 53 ARG B N 1
ATOM 1496 C CA . ARG B 1 53 ? -13.945 10.5 -0.965 1 98.12 53 ARG B CA 1
ATOM 1497 C C . ARG B 1 53 ? -13.695 10.68 0.529 1 98.12 53 ARG B C 1
ATOM 1499 O O . ARG B 1 53 ? -13.664 9.703 1.279 1 98.12 53 ARG B O 1
ATOM 1506 N N . GLY B 1 54 ? -13.516 11.93 0.951 1 98.44 54 GLY B N 1
ATOM 1507 C CA . GLY B 1 54 ? -13.352 12.18 2.375 1 98.44 54 GLY B CA 1
ATOM 1508 C C . GLY B 1 54 ? -13.453 13.648 2.74 1 98.44 54 GLY B C 1
ATOM 1509 O O . GLY B 1 54 ? -13.602 14.5 1.864 1 98.44 54 GLY B O 1
ATOM 1510 N N . ALA B 1 55 ? -13.484 13.875 4.004 1 98.62 55 ALA B N 1
ATOM 1511 C CA . ALA B 1 55 ? -13.453 15.219 4.578 1 98.62 55 ALA B CA 1
ATOM 1512 C C . ALA B 1 55 ? -12.578 15.266 5.828 1 98.62 55 ALA B C 1
ATOM 1514 O O . ALA B 1 55 ? -12.531 14.297 6.598 1 98.62 55 ALA B O 1
ATOM 1515 N N . LEU B 1 56 ? -11.914 16.375 5.98 1 98.62 56 LEU B N 1
ATOM 1516 C CA . LEU B 1 56 ? -11.016 16.578 7.113 1 98.62 56 LEU B CA 1
ATOM 1517 C C . LEU B 1 56 ? -11.172 17.984 7.68 1 98.62 56 LEU B C 1
ATOM 1519 O O . LEU B 1 56 ? -11.164 18.969 6.93 1 98.62 56 LEU B O 1
ATOM 1523 N N . ILE B 1 57 ? -11.344 18.078 8.938 1 98.62 57 ILE B N 1
ATOM 1524 C CA . ILE B 1 57 ? -11.25 19.328 9.688 1 98.62 57 ILE B CA 1
ATOM 1525 C C . ILE B 1 57 ? -10.102 19.234 10.688 1 98.62 57 ILE B C 1
ATOM 1527 O O . ILE B 1 57 ? -10.109 18.391 11.586 1 98.62 57 ILE B O 1
ATOM 1531 N N . ALA B 1 58 ? -9.156 20.016 10.531 1 98.25 58 ALA B N 1
ATOM 1532 C CA . ALA B 1 58 ? -8.055 20.109 11.484 1 98.25 58 ALA B CA 1
ATOM 1533 C C . ALA B 1 58 ? -8.336 21.172 12.539 1 98.25 58 ALA B C 1
ATOM 1535 O O . ALA B 1 58 ? -8.641 22.328 12.203 1 98.25 58 ALA B O 1
ATOM 1536 N N . LYS B 1 59 ? -8.031 20.891 13.789 1 98 59 LYS B N 1
ATOM 1537 C CA . LYS B 1 59 ? -8.539 21.734 14.859 1 98 59 LYS B CA 1
ATOM 1538 C C . LYS B 1 59 ? -7.43 22.594 15.453 1 98 59 LYS B C 1
ATOM 1540 O O . LYS B 1 59 ? -7.699 23.594 16.125 1 98 59 LYS B O 1
ATOM 1545 N N . ALA B 1 60 ? -6.25 22.156 15.281 1 95 60 ALA B N 1
ATOM 1546 C CA . ALA B 1 60 ? -5.137 22.891 15.891 1 95 60 ALA B CA 1
ATOM 1547 C C . ALA B 1 60 ? -5.02 24.297 15.305 1 95 60 ALA B C 1
ATOM 1549 O O . ALA B 1 60 ? -5.18 24.484 14.102 1 95 60 ALA B O 1
ATOM 1550 N N . ALA B 1 61 ? -4.641 25.266 16.156 1 93.5 61 ALA B N 1
ATOM 1551 C CA . ALA B 1 61 ? -4.527 26.656 15.766 1 93.5 61 ALA B CA 1
ATOM 1552 C C . ALA B 1 61 ? -3.375 26.859 14.781 1 93.5 61 ALA B C 1
ATOM 1554 O O . ALA B 1 61 ? -3.434 27.734 13.914 1 93.5 61 ALA B O 1
ATOM 1555 N N . ALA B 1 62 ? -2.404 25.984 14.875 1 92.94 62 ALA B N 1
ATOM 1556 C CA . ALA B 1 62 ? -1.178 26.141 14.102 1 92.94 62 ALA B CA 1
ATOM 1557 C C . ALA B 1 62 ? -1.374 25.688 12.664 1 92.94 62 ALA B C 1
ATOM 1559 O O . ALA B 1 62 ? -0.528 25.938 11.805 1 92.94 62 ALA B O 1
ATOM 1560 N N . VAL B 1 63 ? -2.496 25.109 12.344 1 94.12 63 VAL B N 1
ATOM 1561 C CA . VAL B 1 63 ? -2.764 24.609 11 1 94.12 63 VAL B CA 1
ATOM 1562 C C . VAL B 1 63 ? -3.004 25.781 10.055 1 94.12 63 VAL B C 1
ATOM 1564 O O . VAL B 1 63 ? -3.775 26.703 10.359 1 94.12 63 VAL B O 1
ATOM 1567 N N . PRO B 1 64 ? -2.32 25.734 8.922 1 92 64 PRO B N 1
ATOM 1568 C CA . PRO B 1 64 ? -2.58 26.797 7.941 1 92 64 PRO B CA 1
ATOM 1569 C C . PRO B 1 64 ? -4.051 26.875 7.543 1 92 64 PRO B C 1
ATOM 1571 O O . PRO B 1 64 ? -4.723 25.859 7.414 1 92 64 PRO B O 1
ATOM 1574 N N . SER B 1 65 ? -4.504 28.109 7.293 1 90.75 65 SER B N 1
ATOM 1575 C CA . SER B 1 65 ? -5.93 28.375 7.109 1 90.75 65 SER B CA 1
ATOM 1576 C C . SER B 1 65 ? -6.492 27.578 5.938 1 90.75 65 SER B C 1
ATOM 1578 O O . SER B 1 65 ? -7.617 27.078 6 1 90.75 65 SER B O 1
ATOM 1580 N N . GLY B 1 66 ? -5.734 27.375 4.848 1 92.69 66 GLY B N 1
ATOM 1581 C CA . GLY B 1 66 ? -6.195 26.672 3.664 1 92.69 66 GLY B CA 1
ATOM 1582 C C . GLY B 1 66 ? -6.355 25.172 3.885 1 92.69 66 GLY B C 1
ATOM 1583 O O . GLY B 1 66 ? -6.965 24.484 3.068 1 92.69 66 GLY B O 1
ATOM 1584 N N . PHE B 1 67 ? -5.859 24.719 5.031 1 95.5 67 PHE B N 1
ATOM 1585 C CA . PHE B 1 67 ? -5.891 23.281 5.293 1 95.5 67 PHE B CA 1
ATOM 1586 C C . PHE B 1 67 ? -6.82 22.969 6.461 1 95.5 67 PHE B C 1
ATOM 1588 O O . PHE B 1 67 ? -6.902 21.812 6.902 1 95.5 67 PHE B O 1
ATOM 1595 N N . LYS B 1 68 ? -7.465 23.953 6.961 1 96.25 68 LYS B N 1
ATOM 1596 C CA . LYS B 1 68 ? -8.312 23.75 8.133 1 96.25 68 LYS B CA 1
ATOM 1597 C C . LYS B 1 68 ? -9.5 22.844 7.809 1 96.25 68 LYS B C 1
ATOM 1599 O O . LYS B 1 68 ? -9.906 22.031 8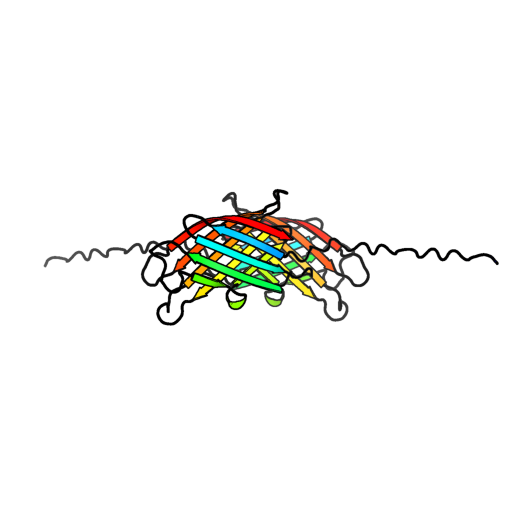.633 1 96.25 68 LYS B O 1
ATOM 1604 N N . THR B 1 69 ? -10.078 23.016 6.656 1 96.88 69 THR B N 1
ATOM 1605 C CA . THR B 1 69 ? -11.156 22.172 6.16 1 96.88 69 THR B CA 1
ATOM 1606 C C . THR B 1 69 ? -10.859 21.688 4.742 1 96.88 69 THR B C 1
ATOM 1608 O O . THR B 1 69 ? -10.695 22.5 3.828 1 96.88 69 THR B O 1
ATOM 1611 N N . LEU B 1 70 ? -10.852 20.391 4.562 1 96.75 70 LEU B N 1
ATOM 1612 C CA . LEU B 1 70 ? -10.492 19.812 3.273 1 96.75 70 LEU B CA 1
ATOM 1613 C C . LEU B 1 70 ? -11.547 18.797 2.818 1 96.75 70 LEU B C 1
ATOM 1615 O O . LEU B 1 70 ? -11.992 17.969 3.607 1 96.75 70 LEU B O 1
ATOM 1619 N N . MET B 1 71 ? -11.914 18.969 1.556 1 97.69 71 MET B N 1
ATOM 1620 C CA . MET B 1 71 ? -12.609 17.891 0.858 1 97.69 71 MET B CA 1
ATOM 1621 C C . MET B 1 71 ? -11.633 17.078 0.021 1 97.69 71 MET B C 1
ATOM 1623 O O . MET B 1 71 ? -10.898 17.625 -0.802 1 97.69 71 MET B O 1
ATOM 1627 N N . LEU B 1 72 ? -11.703 15.828 0.307 1 98 72 LEU B N 1
ATOM 1628 C CA . LEU B 1 72 ? -10.703 14.945 -0.286 1 98 72 LEU B CA 1
ATOM 1629 C C . LEU B 1 72 ? -11.312 14.094 -1.396 1 98 72 LEU B C 1
ATOM 1631 O O . LEU B 1 72 ? -12.445 13.625 -1.27 1 98 72 LEU B O 1
ATOM 1635 N N . ASP B 1 73 ? -10.508 13.969 -2.369 1 97.25 73 ASP B N 1
ATOM 1636 C CA . ASP B 1 73 ? -10.93 13.086 -3.449 1 97.25 73 ASP B CA 1
ATOM 1637 C C . ASP B 1 73 ? -9.742 12.32 -4.031 1 97.25 73 ASP B C 1
ATOM 1639 O O . ASP B 1 73 ? -8.633 12.391 -3.496 1 97.25 73 ASP B O 1
ATOM 1643 N N . SER B 1 74 ? -9.984 11.586 -5.137 1 95.56 74 SER B N 1
ATOM 1644 C CA . SER B 1 74 ? -9.016 10.633 -5.66 1 95.56 74 SER B CA 1
ATOM 1645 C C . SER B 1 74 ? -7.773 11.336 -6.188 1 95.56 74 SER B C 1
ATOM 1647 O O . SER B 1 74 ? -6.703 10.734 -6.281 1 95.56 74 SER B O 1
ATOM 1649 N N . SER B 1 75 ? -7.891 12.609 -6.594 1 94.44 75 SER B N 1
ATOM 1650 C CA . SER B 1 75 ? -6.742 13.336 -7.121 1 94.44 75 SER B CA 1
ATOM 1651 C C . SER B 1 75 ? -5.668 13.516 -6.055 1 94.44 75 SER B C 1
ATOM 1653 O O . SER B 1 75 ? -4.496 13.719 -6.375 1 94.44 75 SER B O 1
ATOM 1655 N N . GLN B 1 76 ? -6.078 13.367 -4.824 1 95.5 76 GLN B N 1
ATOM 1656 C CA . GLN B 1 76 ? -5.117 13.578 -3.746 1 95.5 76 GLN B CA 1
ATOM 1657 C C . GLN B 1 76 ? -4.648 12.258 -3.158 1 95.5 76 GLN B C 1
ATOM 1659 O O . GLN B 1 76 ? -3.752 12.227 -2.311 1 95.5 76 GLN B O 1
ATOM 1664 N N . LEU B 1 77 ? -5.246 11.211 -3.51 1 95.88 77 LEU B N 1
ATOM 1665 C CA . LEU B 1 77 ? -4.844 9.898 -3.014 1 95.88 77 LEU B CA 1
ATOM 1666 C C . LEU B 1 77 ? -3.559 9.438 -3.689 1 95.88 77 LEU B C 1
ATOM 1668 O O . LEU B 1 77 ? -3.596 8.883 -4.793 1 95.88 77 LEU B O 1
ATOM 1672 N N . ALA B 1 78 ? -2.479 9.562 -2.996 1 93.06 78 ALA B N 1
ATOM 1673 C CA . ALA B 1 78 ? -1.159 9.297 -3.564 1 93.06 78 ALA B CA 1
ATOM 1674 C C . ALA B 1 78 ? -0.889 7.793 -3.645 1 93.06 78 ALA B C 1
ATOM 1676 O O . ALA B 1 78 ? -0.372 7.301 -4.648 1 93.06 78 ALA B O 1
ATOM 1677 N N . HIS B 1 79 ? -1.146 7.113 -2.557 1 92.12 79 HIS B N 1
ATOM 1678 C CA . HIS B 1 79 ? -0.949 5.668 -2.498 1 92.12 79 HIS B CA 1
ATOM 1679 C C . HIS B 1 79 ? -2.072 4.992 -1.721 1 92.12 79 HIS B C 1
ATOM 1681 O O . HIS B 1 79 ? -2.639 5.582 -0.799 1 92.12 79 HIS B O 1
ATOM 1687 N N . TYR B 1 80 ? -2.227 3.688 -2.1 1 93.44 80 TYR B N 1
ATOM 1688 C CA . TYR B 1 80 ? -3.23 2.9 -1.394 1 93.44 80 TYR B CA 1
ATOM 1689 C C . TYR B 1 80 ? -2.896 1.414 -1.448 1 93.44 80 TYR B C 1
ATOM 1691 O O . TYR B 1 80 ? -2.215 0.958 -2.369 1 93.44 80 TYR B O 1
ATOM 1699 N N . TRP B 1 81 ? -3.441 0.788 -0.487 1 92.25 81 TRP B N 1
ATOM 1700 C CA . TRP B 1 81 ? -3.285 -0.66 -0.381 1 92.25 81 TRP B CA 1
ATOM 1701 C C . TRP B 1 81 ? -4.473 -1.284 0.346 1 92.25 81 TRP B C 1
ATOM 1703 O O . TRP B 1 81 ? -4.914 -0.773 1.378 1 92.25 81 TRP B O 1
ATOM 1713 N N . SER B 1 82 ? -4.953 -2.363 -0.234 1 90.69 82 SER B N 1
ATOM 1714 C CA . SER B 1 82 ? -5.941 -3.182 0.464 1 90.69 82 SER B CA 1
ATOM 1715 C C . SER B 1 82 ? -5.742 -4.664 0.164 1 90.69 82 SER B C 1
ATOM 1717 O O . SER B 1 82 ? -5.816 -5.082 -0.993 1 90.69 82 SER B O 1
ATOM 1719 N N . TYR B 1 83 ? -5.48 -5.336 1.154 1 89.81 83 TYR B N 1
ATOM 1720 C CA . TYR B 1 83 ? -5.363 -6.785 1.013 1 89.81 83 TYR B CA 1
ATOM 1721 C C . TYR B 1 83 ? -5.535 -7.48 2.357 1 89.81 83 TYR B C 1
ATOM 1723 O O . TYR B 1 83 ? -4.953 -7.062 3.361 1 89.81 83 TYR B O 1
ATOM 1731 N N . ASP B 1 84 ? -6.402 -8.523 2.414 1 86.06 84 ASP B N 1
ATOM 1732 C CA . ASP B 1 84 ? -6.59 -9.398 3.57 1 86.06 84 ASP B CA 1
ATOM 1733 C C . ASP B 1 84 ? -6.859 -8.578 4.832 1 86.06 84 ASP B C 1
ATOM 1735 O O . ASP B 1 84 ? -6.238 -8.812 5.871 1 86.06 84 ASP B O 1
ATOM 1739 N N . GLY B 1 85 ? -7.652 -7.559 4.738 1 85.81 85 GLY B N 1
ATOM 1740 C CA . GLY B 1 85 ? -8.109 -6.793 5.887 1 85.81 85 GLY B CA 1
ATOM 1741 C C . GLY B 1 85 ? -7.164 -5.668 6.27 1 85.81 85 GLY B C 1
ATOM 1742 O O . GLY B 1 85 ? -7.395 -4.965 7.254 1 85.81 85 GLY B O 1
ATOM 1743 N N . ASP B 1 86 ? -6.121 -5.586 5.531 1 90.31 86 ASP B N 1
ATOM 1744 C CA . ASP B 1 86 ? -5.191 -4.48 5.742 1 90.31 86 ASP B CA 1
ATOM 1745 C C . ASP B 1 86 ? -5.508 -3.311 4.812 1 90.31 86 ASP B C 1
ATOM 1747 O O . ASP B 1 86 ? -5.672 -3.498 3.605 1 90.31 86 ASP B O 1
ATOM 1751 N N . LEU B 1 87 ? -5.621 -2.191 5.406 1 93.62 87 LEU B N 1
ATOM 1752 C CA . LEU B 1 87 ? -5.871 -0.97 4.648 1 93.62 87 LEU B CA 1
ATOM 1753 C C . LEU B 1 87 ? -4.777 0.06 4.902 1 93.62 87 LEU B C 1
ATOM 1755 O O . LEU B 1 87 ? -4.426 0.329 6.055 1 93.62 87 LEU B O 1
ATOM 1759 N N . ARG B 1 88 ? -4.172 0.59 3.822 1 95.12 88 ARG B N 1
ATOM 1760 C CA . ARG B 1 88 ? -3.215 1.688 3.877 1 95.12 88 ARG B CA 1
ATOM 1761 C C . ARG B 1 88 ? -3.578 2.785 2.883 1 95.12 88 ARG B C 1
ATOM 1763 O O . ARG B 1 88 ? -3.787 2.512 1.698 1 95.12 88 ARG B O 1
ATOM 1770 N N . LEU B 1 89 ? -3.645 3.973 3.371 1 96.62 89 LEU B N 1
ATOM 1771 C CA . LEU B 1 89 ? -3.92 5.121 2.514 1 96.62 89 LEU B CA 1
ATOM 1772 C C . LEU B 1 89 ? -2.914 6.238 2.768 1 96.62 89 LEU B C 1
ATOM 1774 O O . LEU B 1 89 ? -2.545 6.5 3.914 1 96.62 89 LEU B O 1
ATOM 1778 N N . GLU B 1 90 ? -2.492 6.844 1.704 1 96.38 90 GLU B N 1
ATOM 1779 C CA . GLU B 1 90 ? -1.735 8.094 1.793 1 96.38 90 GLU B CA 1
ATOM 1780 C C . GLU B 1 90 ? -2.375 9.188 0.944 1 96.38 90 GLU B C 1
ATOM 1782 O O . GLU B 1 90 ? -2.488 9.047 -0.276 1 96.38 90 GLU B O 1
ATOM 1787 N N . VAL B 1 91 ? -2.785 10.227 1.55 1 97.19 91 VAL B N 1
ATOM 1788 C CA . VAL B 1 91 ? -3.389 11.383 0.894 1 97.19 91 VAL B CA 1
ATOM 1789 C C . VAL B 1 91 ? -2.438 12.578 0.969 1 97.19 91 VAL B C 1
ATOM 1791 O O . VAL B 1 91 ? -1.977 12.945 2.053 1 97.19 91 VAL B O 1
ATOM 1794 N N . PHE B 1 92 ? -2.162 13.094 -0.173 1 95.62 92 PHE B N 1
ATOM 1795 C CA . PHE B 1 92 ? -1.164 14.156 -0.238 1 95.62 92 PHE B CA 1
ATOM 1796 C C . PHE B 1 92 ? -1.625 15.273 -1.158 1 95.62 92 PHE B C 1
ATOM 1798 O O . PHE B 1 92 ? -2.15 15.023 -2.244 1 95.62 92 PHE B O 1
ATOM 1805 N N . ALA B 1 93 ? -1.449 16.516 -0.617 1 92.69 93 ALA B N 1
ATOM 1806 C CA . ALA B 1 93 ? -1.705 17.641 -1.522 1 92.69 93 ALA B CA 1
ATOM 1807 C C . ALA B 1 93 ? -0.822 18.844 -1.18 1 92.69 93 ALA B C 1
ATOM 1809 O O . ALA B 1 93 ? -0.369 18.969 -0.041 1 92.69 93 ALA B O 1
ATOM 1810 N N . ARG B 1 94 ? -0.66 19.609 -2.188 1 92.56 94 ARG B N 1
ATOM 1811 C CA . ARG B 1 94 ? 0.024 20.891 -2.027 1 92.56 94 ARG B CA 1
ATOM 1812 C C . ARG B 1 94 ? -0.972 22.047 -2.004 1 92.56 94 ARG B C 1
ATOM 1814 O O . ARG B 1 94 ? -2.014 21.984 -2.66 1 92.56 94 ARG B O 1
ATOM 1821 N N . GLY B 1 95 ? -0.579 23.016 -1.244 1 91.75 95 GLY B N 1
ATOM 1822 C CA . GLY B 1 95 ? -1.418 24.203 -1.174 1 91.75 95 GLY B CA 1
ATOM 1823 C C . GLY B 1 95 ? -1.365 25.047 -2.434 1 91.75 95 GLY B C 1
ATOM 1824 O O . GLY B 1 95 ? -0.39 24.984 -3.186 1 91.75 95 GLY B O 1
ATOM 1825 N N . GLU B 1 96 ? -2.516 25.75 -2.621 1 87.94 96 GLU B N 1
ATOM 1826 C CA . GLU B 1 96 ? -2.586 26.703 -3.725 1 87.94 96 GLU B CA 1
ATOM 1827 C C . GLU B 1 96 ? -2.633 28.141 -3.207 1 87.94 96 GLU B C 1
ATOM 1829 O O . GLU B 1 96 ? -2.844 28.359 -2.016 1 87.94 96 GLU B O 1
ATOM 1834 N N . ASP B 1 97 ? -2.314 29 -4.094 1 89.19 97 ASP B N 1
ATOM 1835 C CA . ASP B 1 97 ? -2.447 30.438 -3.855 1 89.19 97 ASP B CA 1
ATOM 1836 C C . ASP B 1 97 ? -1.693 30.844 -2.596 1 89.19 97 ASP B C 1
ATOM 1838 O O . ASP B 1 97 ? -0.475 30.688 -2.51 1 89.19 97 ASP B O 1
ATOM 1842 N N . GLN B 1 98 ? -2.5 31.281 -1.559 1 86.25 98 GLN B N 1
ATOM 1843 C CA . GLN B 1 98 ? -1.895 31.797 -0.333 1 86.25 98 GLN B CA 1
ATOM 1844 C C . GLN B 1 98 ? -1.154 30.688 0.416 1 86.25 98 GLN B C 1
ATOM 1846 O O . GLN B 1 98 ? -0.281 30.969 1.24 1 86.25 98 GLN B O 1
ATOM 1851 N N . ASP B 1 99 ? -1.473 29.484 0.118 1 89.62 99 ASP B N 1
ATOM 1852 C CA . ASP B 1 99 ? -0.842 28.359 0.793 1 89.62 99 ASP B CA 1
ATOM 1853 C C . ASP B 1 99 ? 0.176 27.672 -0.117 1 89.62 99 ASP B C 1
ATOM 1855 O O . ASP B 1 99 ? 0.55 26.531 0.116 1 89.62 99 ASP B O 1
ATOM 1859 N N . ALA B 1 100 ? 0.626 28.484 -1.072 1 89.5 100 ALA B N 1
ATOM 1860 C CA . ALA B 1 100 ? 1.653 27.938 -1.96 1 89.5 100 ALA B CA 1
ATOM 1861 C C . ALA B 1 100 ? 2.896 27.531 -1.176 1 89.5 100 ALA B C 1
ATOM 1863 O O . ALA B 1 100 ? 3.324 28.234 -0.263 1 89.5 100 ALA B O 1
ATOM 1864 N N . GLY B 1 101 ? 3.516 26.359 -1.488 1 92.25 101 GLY B N 1
ATOM 1865 C CA . GLY B 1 101 ? 4.695 25.844 -0.81 1 92.25 101 GLY B CA 1
ATOM 1866 C C . GLY B 1 101 ? 4.363 24.969 0.388 1 92.25 101 GLY B C 1
ATOM 1867 O O . GLY B 1 101 ? 5.223 24.25 0.893 1 92.25 101 GLY B O 1
ATOM 1868 N N . LYS B 1 102 ? 3.148 25.094 0.845 1 94.75 102 LYS B N 1
ATOM 1869 C CA . LYS B 1 102 ? 2.699 24.266 1.957 1 94.75 102 LYS B CA 1
ATOM 1870 C C . LYS B 1 102 ? 2.092 22.953 1.455 1 94.75 102 LYS B C 1
ATOM 1872 O O . LYS B 1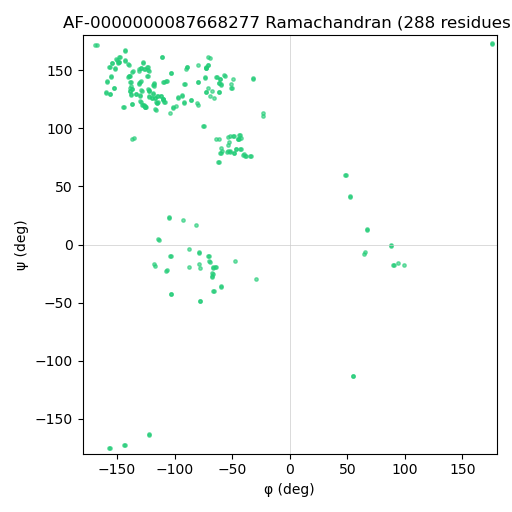 102 ? 1.67 22.859 0.3 1 94.75 102 LYS B O 1
ATOM 1877 N N . SER B 1 103 ? 2.166 21.938 2.291 1 95.25 103 SER B N 1
ATOM 1878 C CA . SER B 1 103 ? 1.56 20.672 1.919 1 95.25 103 SER B CA 1
ATOM 1879 C C . SER B 1 103 ? 1.039 19.922 3.145 1 95.25 103 SER B C 1
ATOM 1881 O O . SER B 1 103 ? 1.396 20.25 4.277 1 95.25 103 SER B O 1
ATOM 1883 N N . PHE B 1 104 ? 0.206 19.047 2.852 1 95.38 104 PHE B N 1
ATOM 1884 C CA . PHE B 1 104 ? -0.129 18.094 3.904 1 95.38 104 PHE B CA 1
ATOM 1885 C C . PHE B 1 104 ? 0.028 16.672 3.408 1 95.38 104 PHE B C 1
ATOM 1887 O O . PHE B 1 104 ? 0.012 16.422 2.203 1 95.38 104 PHE B O 1
ATOM 1894 N N . ASP B 1 105 ? 0.22 15.805 4.34 1 96.25 105 ASP B N 1
ATOM 1895 C CA . ASP B 1 105 ? 0.303 14.367 4.137 1 96.25 105 ASP B CA 1
ATOM 1896 C C . ASP B 1 105 ? -0.481 13.609 5.211 1 96.25 105 ASP B C 1
ATOM 1898 O O . ASP B 1 105 ? -0.222 13.773 6.406 1 96.25 105 ASP B O 1
ATOM 1902 N N . LEU B 1 106 ? -1.42 12.852 4.797 1 97.62 106 LEU B N 1
ATOM 1903 C CA . LEU B 1 106 ? -2.244 12.039 5.688 1 97.62 106 LEU B CA 1
ATOM 1904 C C . LEU B 1 106 ? -2.014 10.555 5.441 1 97.62 106 LEU B C 1
ATOM 1906 O O . LEU B 1 106 ? -2.23 10.062 4.332 1 97.62 106 LEU B O 1
ATOM 1910 N N . ILE B 1 107 ? -1.614 9.867 6.48 1 97.38 107 ILE B N 1
ATOM 1911 C CA . ILE B 1 107 ? -1.396 8.422 6.43 1 97.38 107 ILE B CA 1
ATOM 1912 C C . ILE B 1 107 ? -2.445 7.715 7.281 1 97.38 107 ILE B C 1
ATOM 1914 O O . ILE B 1 107 ? -2.668 8.078 8.438 1 97.38 107 ILE B O 1
ATOM 1918 N N . ILE B 1 108 ? -3.094 6.754 6.668 1 97.5 108 ILE B N 1
ATOM 1919 C CA . ILE B 1 108 ? -4.043 5.898 7.371 1 97.5 108 ILE B CA 1
ATOM 1920 C C . ILE B 1 108 ? -3.549 4.453 7.348 1 97.5 108 ILE B C 1
ATOM 1922 O O . ILE B 1 108 ? -3.203 3.924 6.289 1 97.5 108 ILE B O 1
ATOM 1926 N N . MET B 1 109 ? -3.457 3.852 8.531 1 95.81 109 MET B N 1
ATOM 1927 C CA . MET B 1 109 ? -3.156 2.428 8.648 1 95.81 109 MET B CA 1
ATOM 1928 C C . MET B 1 109 ? -4.207 1.72 9.5 1 95.81 109 MET B C 1
ATOM 1930 O O . MET B 1 109 ? -4.445 2.105 10.648 1 95.81 109 MET B O 1
ATOM 1934 N N . SER B 1 110 ? -4.867 0.742 8.875 1 94 110 SER B N 1
ATOM 1935 C CA . SER B 1 110 ? -5.887 -0.01 9.602 1 94 110 SER B CA 1
ATOM 1936 C C . SER B 1 110 ? -5.82 -1.496 9.266 1 94 110 SER B C 1
ATOM 1938 O O . SER B 1 110 ? -5.488 -1.868 8.141 1 94 110 SER B O 1
ATOM 1940 N N . SER B 1 111 ? -6.086 -2.357 10.195 1 88.69 111 SER B N 1
ATOM 1941 C CA . SER B 1 111 ? -6.055 -3.803 9.992 1 88.69 111 SER B CA 1
ATOM 1942 C C . SER B 1 111 ? -7.23 -4.484 10.68 1 88.69 111 SER B C 1
ATOM 1944 O O . SER B 1 111 ? -7.613 -4.102 11.789 1 88.69 111 SER B O 1
ATOM 1946 N N . ALA B 1 112 ? -7.836 -5.461 9.883 1 78 112 ALA B N 1
ATOM 1947 C CA . ALA B 1 112 ? -8.93 -6.258 10.43 1 78 112 ALA B CA 1
ATOM 1948 C C . ALA B 1 112 ? -8.398 -7.492 11.156 1 78 112 ALA B C 1
ATOM 1950 O O . ALA B 1 112 ? -9.156 -8.414 11.461 1 78 112 ALA B O 1
ATOM 1951 N N . LYS B 1 113 ? -7.145 -7.738 11.148 1 62.84 113 LYS B N 1
ATOM 1952 C CA . LYS B 1 113 ? -6.516 -9.008 11.516 1 62.84 113 LYS B CA 1
ATOM 1953 C C . LYS B 1 113 ? -7.352 -9.75 12.555 1 62.84 113 LYS B C 1
ATOM 1955 O O . LYS B 1 113 ? -7.238 -10.977 12.688 1 62.84 113 LYS B O 1
ATOM 1960 N N . ASP B 1 114 ? -8.094 -9.062 13.406 1 56.28 114 ASP B N 1
ATOM 1961 C CA . ASP B 1 114 ? -8.75 -9.945 14.367 1 56.28 114 ASP B CA 1
ATOM 1962 C C . ASP B 1 114 ? -10.141 -10.352 13.883 1 56.28 114 ASP B C 1
ATOM 1964 O O . ASP B 1 114 ? -10.883 -11.023 14.594 1 56.28 114 ASP B O 1
ATOM 1968 N N . GLY B 1 115 ? -10.414 -10.25 12.539 1 57.19 115 GLY B N 1
ATOM 1969 C CA . GLY B 1 115 ? -11.727 -10.648 12.07 1 57.19 115 GLY B CA 1
ATOM 1970 C C . GLY B 1 115 ? -12.844 -9.781 12.617 1 57.19 115 GLY B C 1
ATOM 1971 O O . GLY B 1 115 ? -14.023 -10.094 12.445 1 57.19 115 GLY B O 1
ATOM 1972 N N . THR B 1 116 ? -12.492 -8.953 13.508 1 57.75 116 THR B N 1
ATOM 1973 C CA . THR B 1 116 ? -13.57 -8.273 14.211 1 57.75 116 THR B CA 1
ATOM 1974 C C . THR B 1 116 ? -13.797 -6.879 13.625 1 57.75 116 THR B C 1
ATOM 1976 O O . THR B 1 116 ? -12.852 -6.234 13.156 1 57.75 116 THR B O 1
ATOM 1979 N N . ALA B 1 117 ? -15.008 -6.629 13.094 1 63.06 117 ALA B N 1
ATOM 1980 C CA . ALA B 1 117 ? -15.469 -5.258 12.883 1 63.06 117 ALA B CA 1
ATOM 1981 C C . ALA B 1 117 ? -15.711 -4.547 14.211 1 63.06 117 ALA B C 1
ATOM 1983 O O . ALA B 1 117 ? -16.156 -5.164 15.18 1 63.06 117 ALA B O 1
ATOM 1984 N N . PRO B 1 118 ? -15.219 -3.295 14.453 1 78.69 118 PRO B N 1
ATOM 1985 C CA . PRO B 1 118 ? -14.547 -2.404 13.508 1 78.69 118 PRO B CA 1
ATOM 1986 C C . PRO B 1 118 ? -13.031 -2.596 13.484 1 78.69 118 PRO B C 1
ATOM 1988 O O . PRO B 1 118 ? -12.453 -3.102 14.453 1 78.69 118 PRO B O 1
ATOM 1991 N N . MET B 1 119 ? -12.477 -2.332 12.375 1 88.94 119 MET B N 1
ATOM 1992 C CA . MET B 1 119 ? -11.031 -2.395 12.219 1 88.94 119 MET B CA 1
ATOM 1993 C C . MET B 1 119 ? -10.352 -1.279 13 1 88.94 119 MET B C 1
ATOM 1995 O O . MET B 1 119 ? -10.789 -0.13 12.969 1 88.94 119 MET B O 1
ATOM 1999 N N . SER B 1 120 ? -9.438 -1.639 13.789 1 91.56 120 SER B N 1
ATOM 2000 C CA . SER B 1 120 ? -8.617 -0.643 14.477 1 91.56 120 SER B CA 1
ATOM 2001 C C . SER B 1 120 ? -7.531 -0.089 13.562 1 91.56 120 SER B C 1
ATOM 2003 O O . SER B 1 120 ? -6.93 -0.831 12.781 1 91.56 120 SER B O 1
ATOM 2005 N N . GLY B 1 121 ? -7.363 1.236 13.719 1 94.94 121 GLY B N 1
ATOM 2006 C CA . GLY B 1 121 ? -6.316 1.874 12.938 1 94.94 121 GLY B CA 1
ATOM 2007 C C . GLY B 1 121 ? -5.82 3.17 13.547 1 94.94 121 GLY B C 1
ATOM 2008 O O . GLY B 1 121 ? -6.109 3.469 14.703 1 94.94 121 GLY B O 1
ATOM 2009 N N . SER B 1 122 ? -4.961 3.814 12.82 1 97.31 122 SER B N 1
ATOM 2010 C CA . SER B 1 122 ? -4.41 5.102 13.227 1 97.31 122 SER B CA 1
ATOM 2011 C C . SER B 1 122 ? -4.219 6.027 12.031 1 97.31 122 SER B C 1
ATOM 2013 O O . SER B 1 122 ? -4.219 5.578 10.883 1 97.31 122 SER B O 1
ATOM 2015 N N . TYR B 1 123 ? -4.152 7.242 12.344 1 98.19 123 TYR B N 1
ATOM 2016 C CA . TYR B 1 123 ? -3.801 8.234 11.344 1 98.19 123 TYR B CA 1
ATOM 2017 C C . TYR B 1 123 ? -2.572 9.031 11.766 1 98.19 123 TYR B C 1
ATOM 2019 O O . TYR B 1 123 ? -2.316 9.195 12.961 1 98.19 123 TYR B O 1
ATOM 2027 N N . VAL B 1 124 ? -1.821 9.477 10.852 1 97.62 124 VAL B N 1
ATOM 2028 C CA . VAL B 1 124 ? -0.774 10.477 11.008 1 97.62 124 VAL B CA 1
ATOM 2029 C C . VAL B 1 124 ? -0.969 11.594 9.984 1 97.62 124 VAL B C 1
ATOM 2031 O O . VAL B 1 124 ? -0.956 11.336 8.773 1 97.62 124 VAL B O 1
ATOM 2034 N N . LEU B 1 125 ? -1.142 12.781 10.469 1 97.62 125 LEU B N 1
ATOM 2035 C CA . LEU B 1 125 ? -1.329 13.961 9.633 1 97.62 125 LEU B CA 1
ATOM 2036 C C . LEU B 1 125 ? -0.175 14.945 9.82 1 97.62 125 LEU B C 1
ATOM 2038 O O . LEU B 1 125 ? 0.099 15.383 10.938 1 97.62 125 LEU B O 1
ATOM 2042 N N . THR B 1 126 ? 0.471 15.25 8.711 1 96.5 126 THR B N 1
ATOM 2043 C CA . THR B 1 126 ? 1.607 16.156 8.766 1 96.5 126 THR B CA 1
ATOM 2044 C C . THR B 1 126 ? 1.386 17.359 7.848 1 96.5 126 THR B C 1
ATOM 2046 O O . THR B 1 126 ? 0.955 17.203 6.703 1 96.5 126 THR B O 1
ATOM 2049 N N . PHE B 1 127 ? 1.654 18.5 8.367 1 95.88 127 PHE B N 1
ATOM 2050 C CA . PHE B 1 127 ? 1.668 19.734 7.574 1 95.88 127 PHE B CA 1
ATOM 2051 C C . PHE B 1 127 ? 3.088 20.266 7.422 1 95.88 127 PHE B C 1
ATOM 2053 O O . PHE B 1 127 ? 3.803 20.438 8.414 1 95.88 127 PHE B O 1
ATOM 2060 N N . ASP B 1 128 ? 3.436 20.422 6.191 1 94.38 128 ASP B N 1
ATOM 2061 C CA . ASP B 1 128 ? 4.734 21.016 5.891 1 94.38 128 ASP B CA 1
ATOM 2062 C C . ASP B 1 128 ? 4.586 22.484 5.5 1 94.38 128 ASP B C 1
ATOM 2064 O O . ASP B 1 128 ? 3.871 22.812 4.547 1 94.38 128 ASP B O 1
ATOM 2068 N N . VAL B 1 129 ? 5.199 23.297 6.309 1 90.94 129 VAL B N 1
ATOM 2069 C CA . VAL B 1 129 ? 5.199 24.734 6.078 1 90.94 129 VAL B CA 1
ATOM 2070 C C . VAL B 1 129 ? 6.633 25.219 5.883 1 90.94 129 VAL B C 1
ATOM 2072 O O . VAL B 1 129 ? 7.527 24.875 6.656 1 90.94 129 VAL B O 1
ATOM 2075 N N . PRO B 1 130 ? 6.82 26 4.77 1 89.94 130 PRO B N 1
ATOM 2076 C CA . PRO B 1 130 ? 8.18 26.5 4.539 1 89.94 130 PRO B CA 1
ATOM 2077 C C . PRO B 1 130 ? 8.773 27.188 5.77 1 89.94 130 PRO B C 1
ATOM 2079 O O . PRO B 1 130 ? 8.078 27.969 6.438 1 89.94 130 PRO B O 1
ATOM 2082 N N . ASP B 1 131 ? 10.047 26.859 6.078 1 88.31 131 ASP B N 1
ATOM 2083 C CA . ASP B 1 131 ? 10.883 27.5 7.09 1 88.31 131 ASP B CA 1
ATOM 2084 C C . ASP B 1 131 ? 10.344 27.234 8.492 1 88.31 131 ASP B C 1
ATOM 2086 O O . ASP B 1 131 ? 10.602 28.016 9.422 1 88.31 131 ASP B O 1
ATOM 2090 N N . ALA B 1 132 ? 9.438 26.344 8.734 1 91.06 132 ALA B N 1
ATOM 2091 C CA . ALA B 1 132 ? 8.938 25.922 10.039 1 91.06 132 ALA B CA 1
ATOM 2092 C C . ALA B 1 132 ? 9.039 24.406 10.211 1 91.06 132 ALA B C 1
ATOM 2094 O O . ALA B 1 132 ? 9.125 23.672 9.219 1 91.06 132 ALA B O 1
ATOM 2095 N N . LYS B 1 133 ? 9.18 24.031 11.406 1 93.12 133 LYS B N 1
ATOM 2096 C CA . LYS B 1 133 ? 9.094 22.594 11.664 1 93.12 133 LYS B CA 1
ATOM 2097 C C . LYS B 1 133 ? 7.719 22.047 11.281 1 93.12 133 LYS B C 1
ATOM 2099 O O . LYS B 1 133 ? 6.699 22.688 11.555 1 93.12 133 LYS B O 1
ATOM 2104 N N . PRO B 1 134 ? 7.719 20.891 10.68 1 94.19 134 PRO B N 1
ATOM 2105 C CA . PRO B 1 134 ? 6.414 20.312 10.336 1 94.19 134 PRO B CA 1
ATOM 2106 C C . PRO B 1 134 ? 5.539 20.062 11.562 1 94.19 134 PRO B C 1
ATOM 2108 O O . PRO B 1 134 ? 6.047 19.688 12.625 1 94.19 134 PRO B O 1
ATOM 2111 N N . LEU B 1 135 ? 4.285 20.297 11.359 1 96 135 LEU B N 1
ATOM 2112 C CA . LEU B 1 135 ? 3.297 19.984 12.383 1 96 135 LEU B CA 1
ATOM 2113 C C . LEU B 1 135 ? 2.74 18.578 12.188 1 96 135 LEU B C 1
ATOM 2115 O O . LEU B 1 135 ? 2.205 18.25 11.125 1 96 135 LEU B O 1
ATOM 2119 N N . GLU B 1 136 ? 2.873 17.766 13.164 1 96.62 136 GLU B N 1
ATOM 2120 C CA . GLU B 1 136 ? 2.365 16.406 13.094 1 96.62 136 GLU B CA 1
ATOM 2121 C C . GLU B 1 136 ? 1.242 16.172 14.102 1 96.62 136 GLU B C 1
ATOM 2123 O O . GLU B 1 136 ? 1.391 16.484 15.281 1 96.62 136 GLU B O 1
ATOM 2128 N N . LEU B 1 137 ? 0.161 15.672 13.625 1 97.75 137 LEU B N 1
ATOM 2129 C CA . LEU B 1 137 ? -0.983 15.234 14.414 1 97.75 137 LEU B CA 1
ATOM 2130 C C . LEU B 1 137 ? -1.243 13.75 14.219 1 97.75 137 LEU B C 1
ATOM 2132 O O . LEU B 1 137 ? -1.15 13.234 13.102 1 97.75 137 LEU B O 1
ATOM 2136 N N . LYS B 1 138 ? -1.518 13.086 15.266 1 98.12 138 LYS B N 1
ATOM 2137 C CA . LYS B 1 138 ? -1.74 11.656 15.109 1 98.12 138 LYS B CA 1
ATOM 2138 C C . LYS B 1 138 ? -2.709 11.133 16.172 1 98.12 138 LYS B C 1
ATOM 2140 O O . LYS B 1 138 ? -2.92 11.781 17.203 1 98.12 138 LYS B O 1
ATOM 2145 N N . GLY B 1 139 ? -3.311 10.008 15.93 1 98.06 139 GLY B N 1
ATOM 2146 C CA . GLY B 1 139 ? -4.242 9.375 16.859 1 98.06 139 GLY B CA 1
ATOM 2147 C C . GLY B 1 139 ? -4.879 8.117 16.297 1 98.06 139 GLY B C 1
ATOM 2148 O O . GLY B 1 139 ? -4.668 7.777 15.133 1 98.06 139 GLY B O 1
ATOM 2149 N N . PRO B 1 140 ? -5.582 7.48 17.156 1 97.56 140 PRO B N 1
ATOM 2150 C CA . PRO B 1 140 ? -6.312 6.297 16.703 1 97.56 140 PRO B CA 1
ATOM 2151 C C . PRO B 1 140 ? -7.516 6.648 15.828 1 97.56 140 PRO B C 1
ATOM 2153 O O . PRO B 1 140 ? -8.039 7.762 15.906 1 97.56 140 PRO B O 1
ATOM 2156 N N . LEU B 1 141 ? -7.852 5.73 14.945 1 97.31 141 LEU B N 1
ATOM 2157 C CA . LEU B 1 141 ? -9.109 5.848 14.211 1 97.31 141 LEU B CA 1
ATOM 2158 C C . LEU B 1 141 ? -9.742 4.48 14 1 97.31 141 LEU B C 1
ATOM 2160 O O . LEU B 1 141 ? -9.117 3.451 14.273 1 97.31 141 LEU B O 1
ATOM 2164 N N . THR B 1 142 ? -11 4.488 13.586 1 95.56 142 THR B N 1
ATOM 2165 C CA . THR B 1 142 ? -11.719 3.244 13.328 1 95.56 142 THR B CA 1
ATOM 2166 C C . THR B 1 142 ? -12.141 3.158 11.867 1 95.56 142 THR B C 1
ATOM 2168 O O . THR B 1 142 ? -12.578 4.152 11.281 1 95.56 142 THR B O 1
ATOM 2171 N N . CYS B 1 143 ? -11.984 1.988 11.383 1 95.44 143 CYS B N 1
ATOM 2172 C CA . CYS B 1 143 ? -12.477 1.711 10.039 1 95.44 143 CYS B CA 1
ATOM 2173 C C . CYS B 1 143 ? -13.438 0.534 10.039 1 95.44 143 CYS B C 1
ATOM 2175 O O . CYS B 1 143 ? -13.422 -0.287 10.953 1 95.44 143 CYS B O 1
ATOM 2177 N N . SER B 1 144 ? -14.297 0.567 9.094 1 91.5 144 SER B N 1
ATOM 2178 C CA . SER B 1 144 ? -15.195 -0.561 8.875 1 91.5 144 SER B CA 1
ATOM 2179 C C . SER B 1 144 ? -15.211 -0.987 7.414 1 91.5 144 SER B C 1
ATOM 2181 O O . SER B 1 144 ? -14.875 -0.197 6.527 1 91.5 144 SER B O 1
ATOM 2183 N N . VAL B 1 145 ? -15.445 -2.314 7.254 1 85.69 145 VAL B N 1
ATOM 2184 C CA . VAL B 1 145 ? -15.469 -2.838 5.895 1 85.69 145 VAL B CA 1
ATOM 2185 C C . VAL B 1 145 ? -16.812 -3.508 5.621 1 85.69 145 VAL B C 1
ATOM 2187 O O . VAL B 1 145 ? -17.359 -4.191 6.488 1 85.69 145 VAL B O 1
ATOM 2190 N N . LYS B 1 146 ? -17.438 -3.168 4.445 1 75.06 146 LYS B N 1
ATOM 2191 C CA . LYS B 1 146 ? -18.672 -3.789 3.994 1 75.06 146 LYS B CA 1
ATOM 2192 C C . LYS B 1 146 ? -18.484 -4.508 2.662 1 75.06 146 LYS B C 1
ATOM 2194 O O . LYS B 1 146 ? -17.688 -4.07 1.824 1 75.06 146 LYS B O 1
#

pLDDT: mean 84.15, std 20.2, range [29.77, 98.81]

Foldseek 3Di:
DPPPPPPPPPPPPPPDPQQPQKWKWKFDDDPFKGKIKTWTFDSDPVGHTDFIWMKMATDDPPDDPQVRIDIDTPVQWPDWDDDQFWTWTWGKDADDDVRHPKMKIKIKTWGCVVVDPFIKIKMWMWIDDPPDDIDIDMDIMTMHID/DPPPPPPPPPPPPPPDPQPPQKWKWKFDDDPFKGKIKTWTFDSDPVGHTDFIWMKMATDDPPDDPQVRIDIDTPVQWPDWDDDQFWTWTKGKDADDDVRHPKMKIKIKTWGCVVVDPWTKIKMWMWIDDPPDDIDIDMDIMTMHID

Secondary structure (DSSP, 8-state):
----------------------EEEEEEESSSEEEEEEEEE-SSTT--EEEEEEEEEE--TTS-GGGSEEEEEGGGEEEEEEETTEEEEEEEEE--GGGTT-EEEEEEEEE-TTS-SSEEEEEEEEEE-TTSPPEEEEEEEEEEE-/----------------------EEEEEEESSSEEEEEEEEE-SSTT--EEEEEEEEEE--TTS-GGGSEEEEEGGGEEEEEEETTEEEEEEEEE--GGGTT-EEEEEEEEE-TTTPSSEEEEEEEEEE-TTSPPEEEEEEEEEEE-

Organism: NCBI:txid484088

Solvent-accessible surface area (backbone atoms only — not comparable to full-atom values): 16103 Å² total; per-residue (Å²): 133,84,80,77,76,79,76,78,75,78,77,75,73,76,73,61,88,67,56,68,42,43,36,36,41,36,42,40,77,61,90,53,35,40,39,40,38,40,38,28,32,42,50,52,88,76,47,46,77,73,42,49,39,34,39,37,36,49,61,53,84,86,53,55,78,83,60,29,63,40,81,43,44,60,92,28,50,65,37,54,46,71,57,91,52,33,38,37,39,31,37,42,50,69,40,61,78,96,34,52,79,23,33,41,41,36,37,37,46,33,40,28,77,78,76,40,87,62,18,53,30,34,38,41,37,34,38,42,43,80,98,52,81,64,48,75,46,72,48,71,31,40,30,40,76,94,133,83,81,79,78,78,79,77,76,79,77,76,74,78,72,60,89,66,57,67,43,43,38,34,41,36,42,40,76,60,91,53,36,39,39,40,38,39,38,28,32,41,50,50,87,76,47,45,78,72,45,48,38,34,40,38,35,49,60,53,85,84,53,56,77,83,60,28,61,40,80,44,42,59,92,29,50,65,38,54,46,71,55,92,51,33,38,37,40,30,36,40,51,70,40,60,80,96,35,51,80,24,34,40,38,38,39,38,44,33,40,23,82,79,78,44,86,63,18,53,29,34,39,41,37,36,36,41,42,80,100,49,79,63,48,76,47,71,48,73,31,41,29,38,75,94